Protein AF-A0A2M7RLY3-F1 (afdb_monomer_lite)

Radius of gyration: 26.87 Å; chains: 1; bounding box: 64×55×90 Å

Sequence (315 aa):
MQTMAKKAEDIDPQRVAYCENYLCNSMAAYPMEDLKSALLAGGYSEAEVKQAEKNIKNPAPPVSRLVDPLDISCLLTNTWNFLKTHIVLLFSIQFVVAVPSILLQMLNQESLTEISRINENDPDLVLEQFRIFFTTFLNPLNVSLVLLTIVLAVLGVVALYRAIVDLDQGESLDIQKAYKNAMPFVLPYLGASILYGLAVIFGMILLIVPGIIFLGWFMLFGFTVVYEKKGAVESLSRSKELIKGNWWGIVGRYLLGSIILGVVAALPNLLSYVPFFGPIFQGAIQSIGSVFMTVYLYNIYKGLRVIKGLGKISN

Secondary structure (DSSP, 8-state):
------------HHHHHHHHHHHHHHTTTS-HHHHHHHHHHTT--HHHHHHHHHHHHS-PPPTTSS--TT-HHHHHHHHHHHHHHHHHHHHHHHHHHHHHHHHHHHHHHHHHHHHHHS-TT-HHHHHHHHHHHHHHHT-HHHHHHHHHHHHHHHHHHHHHHHHHHHHHTT----HHHHHHHHHHHHHHHHHHHHHHHHHHHHHHHH-HHHHHHHHHHHTTHHHHHHTS---HHHHHHHHHHHHTT-HHHHHHHHHHHHHHHHHHHHGGGGTTTSTTHHHHHHHHHHHHHHHHHHHHHHHHHHHHHHHTT------

Foldseek 3Di:
DDDPPPPPDDADPVLLVVLLVQCVVCVVPDPPVVSLVVVVVVVDDPVSNVVSVVCVVPPDPDPPPPDQLLPLVNLLVQLVVLCVVCVVLLLVLVVVLLVLVLVLCVQCVVLVVVLVPQDPPDPVSVVVNVVSCCCSCVPPVSVVSVVVSVVSVLLSLLLLLQVLLCVVVVHDDDNVRSSVLSVVLSQQSVLLVVVLVVQLVVLVVVPVVSNVQSCQQLVLLSNCCNVVVDGNVVSSVVSNVLCPPPSCSRVVSLVVLVVVLVVVLVVLVVVLPDPPVNSVVSSSSVSVSVSSSSSSSVSVSVSSCVVVVVDPPDD

pLDDT: mean 82.45, std 15.12, range [29.56, 97.25]

Structure (mmCIF, N/CA/C/O backbone):
data_AF-A0A2M7RLY3-F1
#
_entry.id   AF-A0A2M7RLY3-F1
#
loop_
_atom_site.group_PDB
_atom_site.id
_atom_site.type_symbol
_atom_site.label_atom_id
_atom_site.label_alt_id
_atom_site.label_comp_id
_atom_site.label_asym_id
_atom_site.label_entity_id
_atom_site.label_seq_id
_atom_site.pdbx_PDB_ins_code
_atom_site.Cartn_x
_atom_site.Cartn_y
_atom_site.Cartn_z
_atom_site.occupancy
_atom_site.B_iso_or_equiv
_atom_site.auth_seq_id
_atom_site.auth_comp_id
_atom_site.auth_asym_id
_atom_site.auth_atom_id
_atom_site.pdbx_PDB_model_num
ATOM 1 N N . MET A 1 1 ? -24.839 40.024 52.908 1.00 38.41 1 MET A N 1
ATOM 2 C CA . MET A 1 1 ? -23.564 39.804 52.194 1.00 38.41 1 MET A CA 1
ATOM 3 C C . MET A 1 1 ? -23.481 38.303 51.897 1.00 38.41 1 MET A C 1
ATOM 5 O O . MET A 1 1 ? -23.075 37.560 52.771 1.00 38.41 1 MET A O 1
ATOM 9 N N . GLN A 1 2 ? -24.119 37.741 50.855 1.00 38.50 2 GLN A N 1
ATOM 10 C CA . GLN A 1 2 ? -23.667 37.750 49.442 1.00 38.50 2 GLN A CA 1
ATOM 11 C C . GLN A 1 2 ? -22.131 37.792 49.393 1.00 38.50 2 GLN A C 1
ATOM 13 O O . GLN A 1 2 ? -21.568 38.788 49.818 1.00 38.50 2 GLN A O 1
ATOM 18 N N . THR A 1 3 ? -21.408 36.725 49.054 1.00 35.38 3 THR A N 1
ATOM 19 C CA . THR A 1 3 ? -21.452 35.997 47.775 1.00 35.38 3 THR A CA 1
ATOM 20 C C . THR A 1 3 ? -20.819 34.608 47.941 1.00 35.38 3 THR A C 1
ATOM 22 O O . THR A 1 3 ? -19.601 34.496 48.042 1.00 35.38 3 THR A O 1
ATOM 25 N N . MET A 1 4 ? -21.619 33.536 47.912 1.00 35.53 4 MET A N 1
ATOM 26 C CA . MET A 1 4 ? -21.102 32.229 47.498 1.00 35.53 4 MET A CA 1
ATOM 27 C C . MET A 1 4 ? -21.116 32.220 45.973 1.00 35.53 4 MET A C 1
ATOM 29 O O . MET A 1 4 ? -22.177 32.177 45.350 1.00 35.53 4 MET A O 1
ATOM 33 N N . ALA A 1 5 ? -19.933 32.374 45.385 1.00 37.44 5 ALA A N 1
ATOM 34 C CA . ALA A 1 5 ? -19.722 32.300 43.952 1.00 37.44 5 ALA A CA 1
ATOM 35 C C . ALA A 1 5 ? -20.206 30.933 43.449 1.00 37.44 5 ALA A C 1
ATOM 37 O O . ALA A 1 5 ? -19.606 29.894 43.722 1.00 37.44 5 ALA A O 1
ATOM 38 N N . LYS A 1 6 ? -21.335 30.954 42.742 1.00 40.62 6 LYS A N 1
ATOM 39 C CA . LYS A 1 6 ? -21.884 29.834 41.987 1.00 40.62 6 LYS A CA 1
ATOM 40 C C . LYS A 1 6 ? -20.823 29.448 40.953 1.00 40.62 6 LYS A C 1
ATOM 42 O O . LYS A 1 6 ? -20.616 30.179 39.988 1.00 40.62 6 LYS A O 1
ATOM 47 N N . LYS A 1 7 ? -20.089 28.365 41.217 1.00 39.81 7 LYS A N 1
ATOM 48 C CA . LYS A 1 7 ? -19.114 27.775 40.295 1.00 39.81 7 LYS A CA 1
ATOM 49 C C . LYS A 1 7 ? -19.852 27.544 38.974 1.00 39.81 7 LYS A C 1
ATOM 51 O O . LYS A 1 7 ? -20.833 26.807 38.961 1.00 39.81 7 LYS A O 1
ATOM 56 N N . ALA A 1 8 ? -19.466 28.253 37.915 1.00 44.31 8 ALA A N 1
ATOM 57 C CA . ALA A 1 8 ? -19.975 27.972 36.581 1.00 44.31 8 ALA A CA 1
ATOM 58 C C . ALA A 1 8 ? -19.547 26.538 36.254 1.00 44.31 8 ALA A C 1
ATOM 60 O O . ALA A 1 8 ? -18.356 26.243 36.182 1.00 44.31 8 ALA A O 1
ATOM 61 N N . GLU A 1 9 ? -20.521 25.638 36.228 1.00 55.31 9 GLU A N 1
ATOM 62 C CA . GLU A 1 9 ? -20.339 24.229 35.916 1.00 55.31 9 GLU A CA 1
ATOM 63 C C . GLU A 1 9 ? -19.951 24.155 34.437 1.00 55.31 9 GLU A C 1
ATOM 65 O O . GLU A 1 9 ? -20.732 24.553 33.574 1.00 55.31 9 GLU A O 1
ATOM 70 N N . ASP A 1 10 ? -18.699 23.786 34.164 1.00 56.53 10 ASP A N 1
ATOM 71 C CA . ASP A 1 10 ? -18.163 23.676 32.809 1.00 56.53 10 ASP A CA 1
ATOM 72 C C . ASP A 1 10 ? -18.883 22.516 32.109 1.00 56.53 10 ASP A C 1
ATOM 74 O O . ASP A 1 10 ? -18.792 21.366 32.541 1.00 56.53 10 ASP A O 1
ATOM 78 N N . ILE A 1 11 ? -19.705 22.835 31.109 1.00 66.25 11 ILE A N 1
ATOM 79 C CA . ILE A 1 11 ? -20.576 21.866 30.439 1.00 66.25 11 ILE A CA 1
ATOM 80 C C . ILE A 1 11 ? -19.746 21.149 29.377 1.00 66.25 11 ILE A C 1
ATOM 82 O O . ILE A 1 11 ? -19.415 21.746 28.353 1.00 66.25 11 ILE A O 1
ATOM 86 N N . ASP A 1 12 ? -19.452 19.865 29.588 1.00 68.50 12 ASP A N 1
ATOM 87 C CA . ASP A 1 12 ? -18.723 19.052 28.612 1.00 68.50 12 ASP A CA 1
ATOM 88 C C . ASP A 1 12 ? -19.605 18.755 27.375 1.00 68.50 12 ASP A C 1
ATOM 90 O O . ASP A 1 12 ? -20.621 18.052 27.487 1.00 68.50 12 ASP A O 1
ATOM 94 N N . PRO A 1 13 ? -19.225 19.233 26.170 1.00 64.44 13 PRO A N 1
ATOM 95 C CA . PRO A 1 13 ? -19.997 19.019 24.948 1.00 64.44 13 PRO A CA 1
ATOM 96 C C . PRO A 1 13 ? -20.195 17.541 24.584 1.00 64.44 13 PRO A C 1
ATOM 98 O O . PRO A 1 13 ? -21.215 17.188 23.989 1.00 64.44 13 PRO A O 1
ATOM 101 N N . GLN A 1 14 ? -19.249 16.660 24.933 1.00 61.84 14 GLN A N 1
ATOM 102 C CA . GLN A 1 14 ? -19.359 15.228 24.638 1.00 61.84 14 GLN A CA 1
ATOM 103 C C . GLN A 1 14 ? -20.383 14.543 25.545 1.00 61.84 14 GLN A C 1
ATOM 105 O O . GLN A 1 14 ? -21.137 13.678 25.092 1.00 61.84 14 GLN A O 1
ATOM 110 N N . ARG A 1 15 ? -20.465 14.966 26.811 1.00 68.69 15 ARG A N 1
ATOM 111 C CA . ARG A 1 15 ? -21.429 14.423 27.779 1.00 68.69 15 ARG A CA 1
ATOM 112 C C . ARG A 1 15 ? -22.853 14.857 27.460 1.00 68.69 15 ARG A C 1
ATOM 114 O O . ARG A 1 15 ? -23.762 14.032 27.511 1.00 68.69 15 ARG A O 1
ATOM 121 N N . VAL A 1 16 ? -23.041 16.105 27.027 1.00 76.19 16 VAL A N 1
ATOM 122 C CA . VAL A 1 16 ? -24.344 16.590 26.540 1.00 76.19 16 VAL A CA 1
ATOM 123 C C . VAL A 1 16 ? -24.802 15.803 25.310 1.00 76.19 16 VAL A C 1
ATOM 125 O O . VAL A 1 16 ? -25.951 15.366 25.268 1.00 76.19 16 VAL A O 1
ATOM 128 N N . ALA A 1 17 ? -23.909 15.532 24.353 1.00 64.69 17 ALA A N 1
ATOM 129 C CA . ALA A 1 17 ? -24.238 14.740 23.164 1.00 64.69 17 ALA A CA 1
ATOM 130 C C . ALA A 1 17 ? -24.648 13.291 23.500 1.00 64.69 17 ALA A C 1
ATOM 132 O O . ALA A 1 17 ? -25.535 12.726 22.854 1.00 64.69 17 ALA A O 1
ATOM 133 N N . TYR A 1 18 ? -24.044 12.685 24.529 1.00 69.12 18 TYR A N 1
ATOM 134 C CA . TYR A 1 18 ? -24.464 11.370 25.022 1.00 69.12 18 TYR A CA 1
ATOM 135 C C . TYR A 1 18 ? -25.872 11.420 25.630 1.00 69.12 18 TYR A C 1
ATOM 137 O O . TYR A 1 18 ? -26.722 10.599 25.274 1.00 69.12 18 TYR A O 1
ATOM 145 N N . CYS A 1 19 ? -26.141 12.410 26.489 1.00 71.62 19 CYS A N 1
ATOM 146 C CA . CYS A 1 19 ? -27.466 12.640 27.064 1.00 71.62 19 CYS A CA 1
ATOM 147 C C . CYS A 1 19 ? -28.527 12.840 25.970 1.00 71.62 19 CYS A C 1
ATOM 149 O O . CYS A 1 19 ? -29.592 12.233 26.038 1.00 71.62 19 CYS A O 1
ATOM 151 N N . GLU A 1 20 ? -28.236 13.620 24.926 1.00 76.12 20 GLU A N 1
ATOM 152 C CA . GLU A 1 20 ? -29.140 13.827 23.786 1.00 76.12 20 GLU A CA 1
ATOM 153 C C . GLU A 1 20 ? -29.480 12.522 23.064 1.00 76.12 20 GLU A C 1
ATOM 155 O O . GLU A 1 20 ? -30.652 12.234 22.819 1.00 76.12 20 GLU A O 1
ATOM 160 N N . ASN A 1 21 ? -28.466 11.716 22.742 1.00 66.44 21 ASN A N 1
ATOM 161 C CA . ASN A 1 21 ? -28.655 10.461 22.019 1.00 66.44 21 ASN A CA 1
ATOM 162 C C . ASN A 1 21 ? -29.421 9.430 22.870 1.00 66.44 21 ASN A C 1
ATOM 164 O O . ASN A 1 21 ? -30.314 8.743 22.374 1.00 66.44 21 ASN A O 1
ATOM 168 N N . TYR A 1 22 ? -29.125 9.362 24.172 1.00 69.38 22 TYR A N 1
ATOM 169 C CA . TYR A 1 22 ? -29.833 8.498 25.117 1.00 69.38 22 TYR A CA 1
ATOM 170 C C . TYR A 1 22 ? -31.313 8.879 25.249 1.00 69.38 22 TYR A C 1
ATOM 172 O O . TYR A 1 22 ? -32.188 8.015 25.140 1.00 69.38 22 TYR A O 1
ATOM 180 N N . LEU A 1 23 ? -31.600 10.173 25.424 1.00 75.00 23 LEU A N 1
ATOM 181 C CA . LEU A 1 23 ? -32.962 10.694 25.522 1.00 75.00 23 LEU A CA 1
ATOM 182 C C . LEU A 1 23 ? -33.735 10.491 24.208 1.00 75.00 23 LEU A C 1
ATOM 184 O O . LEU A 1 23 ? -34.867 10.020 24.245 1.00 75.00 23 LEU A O 1
ATOM 188 N N . CYS A 1 24 ? -33.125 10.768 23.051 1.00 72.00 24 CYS A N 1
ATOM 189 C CA . CYS A 1 24 ? -33.778 10.647 21.744 1.00 72.00 24 CYS A CA 1
ATOM 190 C C . CYS A 1 24 ? -34.153 9.195 21.396 1.00 72.00 24 CYS A C 1
ATOM 192 O O . CYS A 1 24 ? -35.250 8.948 20.900 1.00 72.00 24 CYS A O 1
ATOM 194 N N . ASN A 1 25 ? -33.289 8.224 21.714 1.00 63.50 25 ASN A N 1
ATOM 195 C CA . ASN A 1 25 ? -33.561 6.809 21.440 1.00 63.50 25 ASN A CA 1
ATOM 196 C C . ASN A 1 25 ? -34.529 6.166 22.450 1.00 63.50 25 ASN A C 1
ATOM 198 O O . ASN A 1 25 ? -35.194 5.189 22.111 1.00 63.50 25 ASN A O 1
ATOM 202 N N . SER A 1 26 ? -34.619 6.695 23.677 1.00 65.50 26 SER A N 1
ATOM 203 C CA . SER A 1 26 ? -35.363 6.053 24.777 1.00 65.50 26 SER A CA 1
ATOM 204 C C . SER A 1 26 ? -36.703 6.723 25.105 1.00 65.50 26 SER A C 1
ATOM 206 O O . SER A 1 26 ? -37.550 6.105 25.750 1.00 65.50 26 SER A O 1
ATOM 208 N N . MET A 1 27 ? -36.945 7.953 24.634 1.00 69.25 27 MET A N 1
ATOM 209 C CA . MET A 1 27 ? -38.176 8.713 24.916 1.00 69.25 27 MET A CA 1
ATOM 210 C C . MET A 1 27 ? -39.460 8.092 24.349 1.00 69.25 27 MET A C 1
ATOM 212 O O . MET A 1 27 ? -40.551 8.471 24.763 1.00 69.25 27 MET A O 1
ATOM 216 N N . ALA A 1 28 ? -39.348 7.154 23.403 1.00 60.44 28 ALA A N 1
ATOM 217 C CA . ALA A 1 28 ? -40.490 6.410 22.872 1.00 60.44 28 ALA A CA 1
ATOM 218 C C . ALA A 1 28 ? -40.958 5.281 23.810 1.00 60.44 28 ALA A C 1
ATOM 220 O O . ALA A 1 28 ? -42.097 4.834 23.699 1.00 60.44 28 ALA A O 1
ATOM 221 N N . ALA A 1 29 ? -40.086 4.814 24.710 1.00 52.22 29 ALA A N 1
ATOM 222 C CA . ALA A 1 29 ? -40.334 3.662 25.576 1.00 52.22 29 ALA A CA 1
ATOM 223 C C . ALA A 1 29 ? -40.542 4.036 27.055 1.00 52.22 29 ALA A C 1
ATOM 225 O O . ALA A 1 29 ? -41.181 3.274 27.776 1.00 52.22 29 ALA A O 1
ATOM 226 N N . TYR A 1 30 ? -40.036 5.193 27.505 1.00 63.16 30 TYR A N 1
ATOM 227 C CA . TYR A 1 30 ? -40.068 5.601 28.915 1.00 63.16 30 TYR A CA 1
ATOM 228 C C . TYR A 1 30 ? -40.445 7.080 29.105 1.00 63.16 30 TYR A C 1
ATOM 230 O O . TYR A 1 30 ? -40.123 7.909 28.246 1.00 63.16 30 TYR A O 1
ATOM 238 N N . PRO A 1 31 ? -41.076 7.439 30.243 1.00 68.75 31 PRO A N 1
ATOM 239 C CA . PRO A 1 31 ? -41.336 8.828 30.607 1.00 68.75 31 PRO A CA 1
ATOM 240 C C . PRO A 1 31 ? -40.042 9.640 30.728 1.00 68.75 31 PRO A C 1
ATOM 242 O O . PRO A 1 31 ? -39.023 9.176 31.237 1.00 68.75 31 PRO A O 1
ATOM 245 N N . MET A 1 32 ? -40.096 10.903 30.302 1.00 71.62 32 MET A N 1
ATOM 246 C CA . MET A 1 32 ? -38.940 11.808 30.287 1.00 71.62 32 MET A CA 1
ATOM 247 C C . MET A 1 32 ? -38.346 12.064 31.688 1.00 71.62 32 MET A C 1
ATOM 249 O O . MET A 1 32 ? -37.149 12.307 31.813 1.00 71.62 32 MET A O 1
ATOM 253 N N . GLU A 1 33 ? -39.159 12.014 32.744 1.00 75.44 33 GLU A N 1
ATOM 254 C CA . GLU A 1 33 ? -38.709 12.205 34.132 1.00 75.44 33 GLU A CA 1
ATOM 255 C C . GLU A 1 33 ? -37.844 11.039 34.631 1.00 75.44 33 GLU A C 1
ATOM 257 O O . GLU A 1 33 ? -36.813 11.264 35.271 1.00 75.44 33 GLU A O 1
ATOM 262 N N . ASP A 1 34 ? -38.188 9.807 34.251 1.00 70.62 34 ASP A N 1
ATOM 263 C CA . ASP A 1 34 ? -37.430 8.609 34.622 1.00 70.62 34 ASP A CA 1
ATOM 264 C C . ASP A 1 34 ? -36.067 8.572 33.921 1.00 70.62 34 ASP A C 1
ATOM 266 O O . ASP A 1 34 ? -35.046 8.249 34.530 1.00 70.62 34 ASP A O 1
ATOM 270 N N . LEU A 1 35 ? -36.020 8.991 32.652 1.00 71.50 35 LEU A N 1
ATOM 271 C CA . LEU A 1 35 ? -34.782 9.064 31.872 1.00 71.50 35 LEU A CA 1
ATOM 272 C C . LEU A 1 35 ? -33.798 10.103 32.427 1.00 71.50 35 LEU A C 1
ATOM 274 O O . LEU A 1 35 ? -32.592 9.860 32.466 1.00 71.50 35 LEU A O 1
ATOM 278 N N . LYS A 1 36 ? -34.300 11.255 32.888 1.00 80.75 36 LYS A N 1
ATOM 279 C CA . LYS A 1 36 ? -33.468 12.278 33.540 1.00 80.75 36 LYS A CA 1
ATOM 280 C C . LYS A 1 36 ? -32.928 11.777 34.871 1.00 80.75 36 LYS A C 1
ATOM 282 O O . LYS A 1 36 ? -31.738 11.922 35.131 1.00 80.75 36 LYS A O 1
ATOM 287 N N . SER A 1 37 ? -33.781 11.146 35.675 1.00 74.44 37 SER A N 1
ATOM 288 C CA . SER A 1 37 ? -33.390 10.532 36.946 1.00 74.44 37 SER A CA 1
ATOM 289 C C . SER A 1 37 ? -32.297 9.474 36.752 1.00 74.44 37 SER A C 1
ATOM 291 O O . SER A 1 37 ? -31.338 9.441 37.519 1.00 74.44 37 SER A O 1
ATOM 293 N N . ALA A 1 38 ? -32.379 8.671 35.686 1.00 71.81 38 ALA A N 1
ATOM 294 C CA . ALA A 1 38 ? -31.356 7.687 35.334 1.00 71.81 38 ALA A CA 1
ATOM 295 C C . ALA A 1 38 ? -30.012 8.328 34.935 1.00 71.81 38 ALA A C 1
ATOM 297 O O . ALA A 1 38 ? -28.958 7.846 35.346 1.00 71.81 38 ALA A O 1
ATOM 298 N N . LEU A 1 39 ? -30.029 9.433 34.179 1.00 75.62 39 LEU A N 1
ATOM 299 C CA . LEU A 1 39 ? -28.814 10.178 33.824 1.00 75.62 39 LEU A CA 1
ATOM 300 C C . LEU A 1 39 ? -28.173 10.843 35.052 1.00 75.62 39 LEU A C 1
ATOM 302 O O . LEU A 1 39 ? -26.962 10.754 35.239 1.00 75.62 39 LEU A O 1
ATOM 306 N N . LEU A 1 40 ? -28.972 11.440 35.936 1.00 82.75 40 LEU A N 1
ATOM 307 C CA . LEU A 1 40 ? -28.470 12.019 37.186 1.00 82.75 40 LEU A CA 1
ATOM 308 C C . LEU A 1 40 ? -27.874 10.939 38.105 1.00 82.75 40 LEU A C 1
ATOM 310 O O . LEU A 1 40 ? -26.785 11.121 38.647 1.00 82.75 40 LEU A O 1
ATOM 314 N N . ALA A 1 41 ? -28.528 9.777 38.214 1.00 73.88 41 ALA A N 1
ATOM 315 C CA . ALA A 1 41 ? -27.994 8.619 38.935 1.00 73.88 41 ALA A CA 1
ATOM 316 C C . ALA A 1 41 ? -26.709 8.061 38.290 1.00 73.88 41 ALA A C 1
ATOM 318 O O . ALA A 1 41 ? -25.845 7.532 38.987 1.00 73.88 41 ALA A O 1
ATOM 319 N N . GLY A 1 42 ? -26.560 8.219 36.972 1.00 70.69 42 GLY A N 1
ATOM 320 C CA . GLY A 1 42 ? -25.361 7.885 36.200 1.00 70.69 42 GLY A CA 1
ATOM 321 C C . GLY A 1 42 ? -24.212 8.894 36.320 1.00 70.69 42 GLY A C 1
ATOM 322 O O . GLY A 1 42 ? -23.208 8.740 35.627 1.00 70.69 42 GLY A O 1
ATOM 323 N N . GLY A 1 43 ? -24.337 9.919 37.172 1.00 74.50 43 GLY A N 1
ATOM 324 C CA . GLY A 1 43 ? -23.279 10.896 37.448 1.00 74.50 43 GLY A CA 1
ATOM 325 C C . GLY A 1 43 ? -23.188 12.057 36.451 1.00 74.50 43 GLY A C 1
ATOM 326 O O . GLY A 1 43 ? -22.144 12.712 36.374 1.00 74.50 43 GLY A O 1
ATOM 327 N N . TYR A 1 44 ? -24.238 12.311 35.666 1.00 79.75 44 TYR A N 1
ATOM 328 C CA . TYR A 1 44 ? -24.346 13.499 34.809 1.00 79.75 44 TYR A CA 1
ATOM 329 C C . TYR A 1 44 ? -24.886 14.694 35.600 1.00 79.75 44 TYR A C 1
ATOM 331 O O . TYR A 1 44 ? -25.690 14.520 36.518 1.00 79.75 44 TYR A O 1
ATOM 339 N N . SER A 1 45 ? -24.442 15.906 35.264 1.00 84.00 45 SER A N 1
ATOM 340 C CA . SER A 1 45 ? -24.880 17.112 35.972 1.00 84.00 45 SER A CA 1
ATOM 341 C C . SER A 1 45 ? -26.277 17.554 35.540 1.00 84.00 45 SER A C 1
ATOM 343 O O . SER A 1 45 ? -26.731 17.316 34.417 1.00 84.00 45 SER A O 1
ATOM 345 N N . GLU A 1 46 ? -26.975 18.261 36.428 1.00 83.81 46 GLU A N 1
ATOM 346 C CA . GLU A 1 46 ? -28.304 18.798 36.129 1.00 83.81 46 GLU A CA 1
ATOM 347 C C . GLU A 1 46 ? -28.255 19.823 34.979 1.00 83.81 46 GLU A C 1
ATOM 349 O O . GLU A 1 46 ? -29.189 19.912 34.177 1.00 83.81 46 GLU A O 1
ATOM 354 N N . ALA A 1 47 ? -27.136 20.544 34.837 1.00 81.56 47 ALA A N 1
ATOM 355 C CA . ALA A 1 47 ? -26.889 21.460 33.729 1.00 81.56 47 ALA A CA 1
ATOM 356 C C . ALA A 1 47 ? -26.762 20.732 32.375 1.00 81.56 47 ALA A C 1
ATOM 358 O O . ALA A 1 47 ? -27.382 21.162 31.398 1.00 81.56 47 ALA A O 1
ATOM 359 N N . GLU A 1 48 ? -26.025 19.615 32.319 1.00 79.75 48 GLU A N 1
ATOM 360 C CA . GLU A 1 48 ? -25.843 18.795 31.110 1.00 79.75 48 GLU A CA 1
ATOM 361 C C . GLU A 1 48 ? -27.175 18.196 30.630 1.00 79.75 48 GLU A C 1
ATOM 363 O O . GLU A 1 48 ? -27.537 18.309 29.455 1.00 79.75 48 GLU A O 1
ATOM 368 N N . VAL A 1 49 ? -27.946 17.606 31.550 1.00 81.75 49 VAL A N 1
ATOM 369 C CA . VAL A 1 49 ? -29.235 16.960 31.246 1.00 81.75 49 VAL A CA 1
ATOM 370 C C . VAL A 1 49 ? -30.274 17.985 30.781 1.00 81.75 49 VAL A C 1
ATOM 372 O O . VAL A 1 49 ? -31.019 17.743 29.827 1.00 81.75 49 VAL A O 1
ATOM 375 N N . LYS A 1 50 ? -30.307 19.164 31.412 1.00 86.00 50 LYS A N 1
ATOM 376 C CA . LYS A 1 50 ? -31.230 20.247 31.049 1.00 86.00 50 LYS A CA 1
ATOM 377 C C . LYS A 1 50 ? -30.891 20.869 29.694 1.00 86.00 50 LYS A C 1
ATOM 379 O O . LYS A 1 50 ? -31.801 21.229 28.943 1.00 86.00 50 LYS A O 1
ATOM 384 N N . GLN A 1 51 ? -29.604 20.978 29.362 1.00 79.12 51 GLN A N 1
ATOM 385 C CA . GLN A 1 51 ? -29.164 21.438 28.046 1.00 79.12 51 GLN A CA 1
ATOM 386 C C . GLN A 1 51 ? -29.519 20.420 26.951 1.00 79.12 51 GLN A C 1
ATOM 388 O O . GLN A 1 51 ? -30.050 20.819 25.915 1.00 79.12 51 GLN A O 1
ATOM 393 N N . ALA A 1 52 ? -29.330 19.121 27.206 1.00 76.31 52 ALA A N 1
ATOM 394 C CA . ALA A 1 52 ? -29.720 18.052 26.284 1.00 76.31 52 ALA A CA 1
ATOM 395 C C . ALA A 1 52 ? -31.238 18.037 26.013 1.00 76.31 52 ALA A C 1
ATOM 397 O O . ALA A 1 52 ? -31.669 17.984 24.863 1.00 76.31 52 ALA A O 1
ATOM 398 N N . GLU A 1 53 ? -32.073 18.176 27.050 1.00 81.94 53 GLU A N 1
ATOM 399 C CA . GLU A 1 53 ? -33.530 18.284 26.880 1.00 81.94 53 GLU A CA 1
ATOM 400 C C . GLU A 1 53 ? -33.926 19.506 26.035 1.00 81.94 53 GLU A C 1
ATOM 402 O O . GLU A 1 53 ? -34.818 19.430 25.183 1.00 81.94 53 GLU A O 1
ATOM 407 N N . LYS A 1 54 ? -33.266 20.648 26.261 1.00 80.50 54 LYS A N 1
ATOM 408 C CA . LYS A 1 54 ? -33.510 21.876 25.498 1.00 80.50 54 LYS A CA 1
ATOM 409 C C . LYS A 1 54 ? -33.156 21.693 24.020 1.00 80.50 54 LYS A C 1
ATOM 411 O O . LYS A 1 54 ? -33.927 22.134 23.170 1.00 80.50 54 LYS A O 1
ATOM 416 N N . ASN A 1 55 ? -32.053 21.006 23.730 1.00 71.25 55 ASN A N 1
ATOM 417 C CA . ASN A 1 55 ? -31.597 20.709 22.372 1.00 71.25 55 ASN A CA 1
ATOM 418 C C . ASN A 1 55 ? -32.535 19.727 21.640 1.00 71.25 55 ASN A C 1
ATOM 420 O O . ASN A 1 55 ? -32.667 19.803 20.424 1.00 71.25 55 ASN A O 1
ATOM 424 N N . ILE A 1 56 ? -33.264 18.870 22.364 1.00 69.25 56 ILE A N 1
ATOM 425 C CA . ILE A 1 56 ? -34.324 18.017 21.793 1.00 69.25 56 ILE A CA 1
ATOM 426 C C . ILE A 1 56 ? -35.574 18.835 21.428 1.00 69.25 56 ILE A C 1
ATOM 428 O O . ILE A 1 56 ? -36.192 18.589 20.395 1.00 69.25 56 ILE A O 1
ATOM 432 N N . LYS A 1 57 ? -35.959 19.809 22.267 1.00 64.94 57 LYS A N 1
ATOM 433 C CA . LYS A 1 57 ? -37.166 20.642 22.069 1.00 64.94 57 LYS A CA 1
ATOM 434 C C . LYS A 1 57 ? -36.978 21.760 21.041 1.00 64.94 57 LYS A C 1
ATOM 436 O O . LYS A 1 57 ? -37.943 22.156 20.395 1.00 64.94 57 LYS A O 1
ATOM 441 N N . ASN A 1 58 ? -35.763 22.286 20.907 1.00 53.16 58 ASN A N 1
ATOM 442 C CA . ASN A 1 58 ? -35.402 23.275 19.900 1.00 53.16 58 ASN A CA 1
ATOM 443 C C . ASN A 1 58 ? -34.013 22.911 19.355 1.00 53.16 58 ASN A C 1
ATOM 445 O O . ASN A 1 58 ? -33.015 23.270 19.989 1.00 53.16 58 ASN A O 1
ATOM 449 N N . PRO A 1 59 ? -33.931 22.150 18.248 1.00 51.44 59 PRO A N 1
ATOM 450 C CA . PRO A 1 59 ? -32.663 21.646 17.746 1.00 51.44 59 PRO A CA 1
ATOM 451 C C . PRO A 1 59 ? -31.784 22.819 17.319 1.00 51.44 59 PRO A C 1
ATOM 453 O O . PRO A 1 59 ? -31.970 23.404 16.253 1.00 51.44 59 PRO A O 1
ATOM 456 N N . ALA A 1 60 ? -30.805 23.167 18.157 1.00 41.91 60 ALA A N 1
ATOM 457 C CA . ALA A 1 60 ? -29.669 23.953 17.707 1.00 41.91 60 ALA A CA 1
ATOM 458 C C . ALA A 1 60 ? -29.016 23.195 16.538 1.00 41.91 60 ALA A C 1
ATOM 460 O O . ALA A 1 60 ? -28.966 21.959 16.582 1.00 41.91 60 ALA A O 1
ATOM 461 N N . PRO A 1 61 ? -28.539 23.886 15.485 1.00 36.75 61 PRO A N 1
ATOM 462 C CA . PRO A 1 61 ? -27.837 23.217 14.406 1.00 36.75 61 PRO A CA 1
ATOM 463 C C . PRO A 1 61 ? -26.695 22.400 15.027 1.00 36.75 61 PRO A C 1
ATOM 465 O O . PRO A 1 61 ? -25.874 22.939 15.773 1.00 36.75 61 PRO A O 1
ATOM 468 N N . PRO A 1 62 ? -26.692 21.084 14.816 1.00 42.75 62 PRO A N 1
ATOM 469 C CA . PRO A 1 62 ? -25.877 20.186 15.607 1.00 42.75 62 PRO A CA 1
ATOM 470 C C . PRO A 1 62 ? -24.407 20.344 15.223 1.00 42.75 62 PRO A C 1
ATOM 472 O O . PRO A 1 62 ? -24.017 20.054 14.092 1.00 42.75 62 PRO A O 1
ATOM 475 N N . VAL A 1 63 ? -23.572 20.740 16.183 1.00 42.56 63 VAL A N 1
ATOM 476 C CA . VAL A 1 63 ? -22.114 20.851 15.992 1.00 42.56 63 VAL A CA 1
ATOM 477 C C . VAL A 1 63 ? -21.490 19.486 15.631 1.00 42.56 63 VAL A C 1
ATOM 479 O O . VAL A 1 63 ? -20.443 19.433 14.997 1.00 42.56 63 VAL A O 1
ATOM 482 N N . SER A 1 64 ? -22.168 18.371 15.933 1.00 43.75 64 SER A N 1
ATOM 483 C CA . SER A 1 64 ? -21.729 16.996 15.647 1.00 43.75 64 SER A CA 1
ATOM 484 C C . SER A 1 64 ? -22.438 16.295 14.474 1.00 43.75 64 SER A C 1
ATOM 486 O O . SER A 1 64 ? -22.083 15.164 14.153 1.00 43.75 64 SER A O 1
ATOM 488 N N . ARG A 1 65 ? -23.417 16.923 13.799 1.00 43.41 65 ARG A N 1
ATOM 489 C CA . ARG A 1 65 ? -24.156 16.307 12.662 1.00 43.41 65 ARG A CA 1
ATOM 490 C C . ARG A 1 65 ? -23.821 16.929 11.302 1.00 43.41 65 ARG A C 1
ATOM 492 O O . ARG A 1 65 ? -24.493 16.619 10.326 1.00 43.41 65 ARG A O 1
ATOM 499 N N . LEU A 1 66 ? -22.818 17.805 11.226 1.00 45.47 66 LEU A N 1
ATOM 500 C CA . LEU A 1 66 ? -22.502 18.554 10.001 1.00 45.47 66 LEU A CA 1
ATOM 501 C C . LEU A 1 66 ? -21.313 18.016 9.196 1.00 45.47 66 LEU A C 1
ATOM 503 O O . LEU A 1 66 ? -21.120 18.465 8.071 1.00 45.47 66 LEU A O 1
ATOM 507 N N . VAL A 1 67 ? -20.541 17.055 9.711 1.00 52.91 67 VAL A N 1
ATOM 508 C CA . VAL A 1 67 ? -19.395 16.506 8.972 1.00 52.91 67 VAL A CA 1
ATOM 509 C C . VAL A 1 67 ? -19.597 15.010 8.775 1.00 52.91 67 VAL A C 1
ATOM 511 O O . VAL A 1 67 ? -19.430 14.222 9.703 1.00 52.91 67 VAL A O 1
ATOM 514 N N . ASP A 1 68 ? -19.993 14.627 7.560 1.00 66.19 68 ASP A N 1
ATOM 515 C CA . ASP A 1 68 ? -19.937 13.235 7.111 1.00 66.19 68 ASP A CA 1
ATOM 516 C C . ASP A 1 68 ? -18.503 12.722 7.361 1.00 66.19 68 ASP A C 1
ATOM 518 O O . ASP A 1 68 ? -17.554 13.350 6.887 1.00 66.19 68 ASP A O 1
ATOM 522 N N . PRO A 1 69 ? -18.284 11.624 8.114 1.00 65.44 69 PRO A N 1
ATOM 523 C CA . PRO A 1 69 ? -16.938 11.083 8.325 1.00 65.44 69 PRO A CA 1
ATOM 524 C C . PRO A 1 69 ? -16.266 10.653 7.011 1.00 65.44 69 PRO A C 1
ATOM 526 O O . PRO A 1 69 ? -15.052 10.454 6.974 1.00 65.44 69 PRO A O 1
ATOM 529 N N . LEU A 1 70 ? -17.046 10.497 5.936 1.00 79.50 70 LEU A N 1
ATOM 530 C CA . LEU A 1 70 ? -16.577 10.275 4.573 1.00 79.50 70 LEU A CA 1
ATOM 531 C C . LEU A 1 70 ? -16.559 11.559 3.728 1.00 79.50 70 LEU A C 1
ATOM 533 O O . LEU A 1 70 ? -16.366 11.470 2.512 1.00 79.50 70 LEU A O 1
ATOM 537 N N . ASP A 1 71 ? -16.735 12.744 4.311 1.00 81.44 71 ASP A N 1
ATOM 538 C CA . ASP A 1 71 ? -16.521 13.999 3.597 1.00 81.44 71 ASP A CA 1
ATOM 539 C C . ASP A 1 71 ? -15.063 14.099 3.134 1.00 81.44 71 ASP A C 1
ATOM 541 O O . ASP A 1 71 ? -14.122 13.815 3.880 1.00 81.44 71 ASP A O 1
ATOM 545 N N . ILE A 1 72 ? -14.869 14.509 1.881 1.00 85.00 72 ILE A N 1
ATOM 546 C CA . ILE A 1 72 ? -13.548 14.535 1.245 1.00 85.00 72 ILE A CA 1
ATOM 547 C C . ILE A 1 72 ? -12.627 15.508 1.985 1.00 85.00 72 ILE A C 1
ATOM 549 O O . ILE A 1 72 ? -11.462 15.183 2.220 1.00 85.00 72 ILE A O 1
ATOM 553 N N . SER A 1 73 ? -13.147 16.664 2.406 1.00 81.06 73 SER A N 1
ATOM 554 C CA . SER A 1 73 ? -12.366 17.674 3.126 1.00 81.06 73 SER A CA 1
ATOM 555 C C . SER A 1 73 ? -11.915 17.149 4.487 1.00 81.06 73 SER A C 1
ATOM 557 O O . SER A 1 73 ? -10.755 17.325 4.866 1.00 81.06 73 SER A O 1
ATOM 559 N N . CYS A 1 74 ? -12.799 16.440 5.197 1.00 79.44 74 CYS A N 1
ATOM 560 C CA . CYS A 1 74 ? -12.470 15.786 6.461 1.00 79.44 74 CYS A CA 1
ATOM 561 C C . CYS A 1 74 ? -11.415 14.682 6.274 1.00 79.44 74 CYS A C 1
ATOM 563 O O . CYS A 1 74 ? -10.399 14.676 6.971 1.00 79.44 74 CYS A O 1
ATOM 565 N N . LEU A 1 75 ? -11.597 13.795 5.287 1.00 86.88 75 LEU A N 1
ATOM 566 C CA . LEU A 1 75 ? -10.652 12.714 4.986 1.00 86.88 75 LEU A CA 1
ATOM 567 C C . LEU A 1 75 ? -9.258 13.252 4.645 1.00 86.88 75 LEU A C 1
ATOM 569 O O . LEU A 1 75 ? -8.263 12.752 5.173 1.00 86.88 75 LEU A O 1
ATOM 573 N N . LEU A 1 76 ? -9.170 14.277 3.794 1.00 88.25 76 LEU A N 1
ATOM 574 C CA . LEU A 1 76 ? -7.897 14.901 3.424 1.00 88.25 76 LEU A CA 1
ATOM 575 C C . LEU A 1 76 ? -7.243 15.598 4.621 1.00 88.25 76 LEU A C 1
ATOM 577 O O . LEU A 1 76 ? -6.047 15.421 4.841 1.00 88.25 76 LEU A O 1
ATOM 581 N N . THR A 1 77 ? -8.017 16.328 5.427 1.00 84.81 77 THR A N 1
ATOM 582 C CA . THR A 1 77 ? -7.504 17.023 6.620 1.00 84.81 77 THR A CA 1
ATOM 583 C C . THR A 1 77 ? -6.964 16.036 7.652 1.00 84.81 77 THR A C 1
ATOM 585 O O . THR A 1 77 ? -5.849 16.206 8.144 1.00 84.81 77 THR A O 1
ATOM 588 N N . ASN A 1 78 ? -7.702 14.960 7.930 1.00 86.06 78 ASN A N 1
ATOM 589 C CA . ASN A 1 78 ? -7.270 13.911 8.855 1.00 86.06 78 ASN A CA 1
ATOM 590 C C . ASN A 1 78 ? -6.018 13.194 8.343 1.00 86.06 78 ASN A C 1
ATOM 592 O O . ASN A 1 78 ? -5.078 12.969 9.102 1.00 86.06 78 ASN A O 1
ATOM 596 N N . THR A 1 79 ? -5.972 12.893 7.043 1.00 91.56 79 THR A N 1
ATOM 597 C CA . THR A 1 79 ? -4.804 12.274 6.399 1.00 91.56 79 THR A CA 1
ATOM 598 C C . THR A 1 79 ? -3.576 13.172 6.510 1.00 91.56 79 THR A C 1
ATOM 600 O O . THR A 1 79 ? -2.498 12.710 6.874 1.00 91.56 79 THR A O 1
ATOM 603 N N . TRP A 1 80 ? -3.743 14.468 6.252 1.00 90.62 80 TRP A N 1
ATOM 604 C CA . TRP A 1 80 ? -2.675 15.456 6.328 1.00 90.62 80 TRP A CA 1
ATOM 605 C C . TRP A 1 80 ?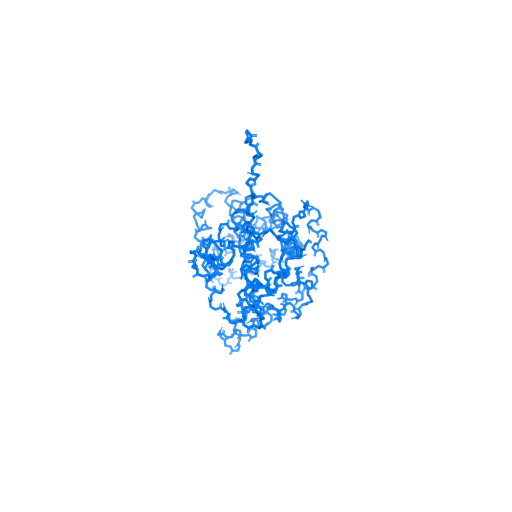 -2.140 15.645 7.746 1.00 90.62 80 TRP A C 1
ATOM 607 O O . TRP A 1 80 ? -0.927 15.667 7.943 1.00 90.62 80 TRP A O 1
ATOM 617 N N . ASN A 1 81 ? -3.029 15.745 8.736 1.00 86.31 81 ASN A N 1
ATOM 618 C CA . ASN A 1 81 ? -2.642 15.885 10.138 1.00 86.31 81 ASN A CA 1
ATOM 619 C C . ASN A 1 81 ? -1.908 14.639 10.638 1.00 86.31 81 ASN A C 1
ATOM 621 O O . ASN A 1 81 ? -0.859 14.759 11.265 1.00 86.31 81 ASN A O 1
ATOM 625 N N . PHE A 1 82 ? -2.408 13.449 10.299 1.00 89.62 82 PHE A N 1
ATOM 626 C CA . PHE A 1 82 ? -1.750 12.192 10.644 1.00 89.62 82 PHE A CA 1
ATOM 627 C C . PHE A 1 82 ? -0.361 12.092 10.007 1.00 89.62 82 PHE A C 1
ATOM 629 O O . PHE A 1 82 ? 0.618 11.769 10.682 1.00 89.62 82 PHE A O 1
ATOM 636 N N . LEU A 1 83 ? -0.258 12.427 8.714 1.00 92.00 83 LEU A N 1
ATOM 637 C CA . LEU A 1 83 ? 1.013 12.415 8.005 1.00 92.00 83 LEU A CA 1
ATOM 638 C C . LEU A 1 83 ? 1.990 13.404 8.640 1.00 92.00 83 LEU A C 1
ATOM 640 O O . LEU A 1 83 ? 3.087 13.002 8.987 1.00 92.00 83 LEU A O 1
ATOM 644 N N . LYS A 1 84 ? 1.603 14.661 8.871 1.00 92.00 84 LYS A N 1
ATOM 645 C CA . LYS A 1 84 ? 2.476 15.671 9.493 1.00 92.00 84 LYS A CA 1
ATOM 646 C C . LYS A 1 84 ? 3.075 15.221 10.822 1.00 92.00 84 LYS A C 1
ATOM 648 O O . LYS A 1 84 ? 4.255 15.462 11.058 1.00 92.00 84 LYS A O 1
ATOM 653 N N . THR A 1 85 ? 2.282 14.567 11.664 1.00 90.50 85 THR A N 1
ATOM 654 C CA . THR A 1 85 ? 2.728 14.109 12.985 1.00 90.50 85 THR A CA 1
ATOM 655 C C . THR A 1 85 ? 3.677 12.911 12.892 1.00 90.50 85 THR A C 1
ATOM 657 O O . THR A 1 85 ? 4.596 12.795 13.700 1.00 90.50 85 THR A O 1
ATOM 660 N N . HIS A 1 86 ? 3.497 12.028 11.902 1.00 92.62 86 HIS A N 1
ATOM 661 C CA . HIS A 1 86 ? 4.183 10.729 11.850 1.00 92.62 86 HIS A CA 1
ATOM 662 C C . HIS A 1 86 ? 5.015 10.478 10.581 1.00 92.62 86 HIS A C 1
ATOM 664 O O . HIS A 1 86 ? 5.497 9.362 10.373 1.00 92.62 86 HIS A O 1
ATOM 670 N N . ILE A 1 87 ? 5.223 11.495 9.736 1.00 92.69 87 ILE A N 1
ATOM 671 C CA . ILE A 1 87 ? 5.842 11.356 8.406 1.00 92.69 87 ILE A CA 1
ATOM 672 C C . ILE A 1 87 ? 7.213 10.695 8.471 1.00 92.69 87 ILE A C 1
ATOM 674 O O . ILE A 1 87 ? 7.506 9.845 7.639 1.00 92.69 87 ILE A O 1
ATOM 678 N N . VAL A 1 88 ? 8.027 11.032 9.475 1.00 92.44 88 VAL A N 1
ATOM 679 C CA . VAL A 1 88 ? 9.393 10.512 9.603 1.00 92.44 88 VAL A CA 1
ATOM 680 C C . VAL A 1 88 ? 9.373 8.995 9.749 1.00 92.44 88 VAL A C 1
ATOM 682 O O . VAL A 1 88 ? 10.084 8.308 9.020 1.00 92.44 88 VAL A O 1
ATOM 685 N N . LEU A 1 89 ? 8.523 8.454 10.624 1.00 93.19 89 LEU A N 1
ATOM 686 C CA . LEU A 1 89 ? 8.433 7.011 10.841 1.00 93.19 89 LEU A CA 1
ATOM 687 C C . LEU A 1 89 ? 7.851 6.299 9.611 1.00 93.19 89 LEU A C 1
ATOM 689 O O . LEU A 1 89 ? 8.438 5.332 9.128 1.00 93.19 89 LEU A O 1
ATOM 693 N N . LEU A 1 90 ? 6.726 6.792 9.080 1.00 94.25 90 LEU A N 1
ATOM 694 C CA . LEU A 1 90 ? 6.042 6.170 7.938 1.00 94.25 90 LEU A CA 1
ATOM 695 C C . LEU A 1 90 ? 6.916 6.173 6.676 1.00 94.25 90 LEU A C 1
ATOM 697 O O . LEU A 1 90 ? 6.981 5.174 5.960 1.00 94.25 90 LEU A O 1
ATOM 701 N N . PHE A 1 91 ? 7.621 7.277 6.428 1.00 92.50 91 PHE A N 1
ATOM 702 C CA . PHE A 1 91 ? 8.549 7.397 5.310 1.00 92.50 91 PHE A CA 1
ATOM 703 C C . PHE A 1 91 ? 9.789 6.526 5.515 1.00 92.50 91 PHE A C 1
ATOM 705 O O . PHE A 1 91 ? 10.228 5.879 4.571 1.00 92.50 91 PHE A O 1
ATOM 712 N N . SER A 1 92 ? 10.313 6.430 6.741 1.00 91.88 92 SER A N 1
ATOM 713 C CA . SER A 1 92 ? 11.461 5.561 7.035 1.00 91.88 92 SER A CA 1
ATOM 714 C C . SER A 1 92 ? 11.157 4.084 6.762 1.00 91.88 92 SER A C 1
ATOM 716 O O . SER A 1 92 ? 12.011 3.381 6.227 1.00 91.88 92 SER A O 1
ATOM 718 N N . ILE A 1 93 ? 9.933 3.617 7.048 1.00 94.06 93 ILE A N 1
ATOM 719 C CA . ILE A 1 93 ? 9.484 2.260 6.687 1.00 94.06 93 ILE A CA 1
ATOM 720 C C . ILE A 1 93 ? 9.519 2.068 5.161 1.00 94.06 93 ILE A C 1
ATOM 722 O O . ILE A 1 93 ? 10.019 1.060 4.670 1.00 94.06 93 ILE A O 1
ATOM 726 N N . GLN A 1 94 ? 9.032 3.036 4.380 1.00 91.19 94 GLN A N 1
ATOM 727 C CA . GLN A 1 94 ? 9.063 2.924 2.914 1.00 91.19 94 GLN A CA 1
ATOM 728 C C . GLN A 1 94 ? 10.474 3.069 2.335 1.00 91.19 94 GLN A C 1
ATOM 730 O O . GLN A 1 94 ? 10.801 2.425 1.341 1.00 91.19 94 GLN A O 1
ATOM 735 N N . PHE A 1 95 ? 11.340 3.851 2.976 1.00 90.56 95 PHE A N 1
ATOM 736 C CA . PHE A 1 95 ? 12.709 4.064 2.520 1.00 90.56 95 PHE A CA 1
ATOM 737 C C . PHE A 1 95 ? 13.528 2.765 2.508 1.00 90.56 95 PHE A C 1
ATOM 739 O O . PHE A 1 95 ? 14.259 2.509 1.554 1.00 90.56 95 PHE A O 1
ATOM 746 N N . VAL A 1 96 ? 13.347 1.898 3.512 1.00 91.19 96 VAL A N 1
ATOM 747 C CA . VAL A 1 96 ? 13.996 0.573 3.564 1.00 91.19 96 VAL A CA 1
ATOM 748 C C . VAL A 1 96 ? 13.628 -0.287 2.346 1.00 91.19 96 VAL A C 1
ATOM 750 O O . VAL A 1 96 ? 14.468 -1.024 1.834 1.00 91.19 96 VAL A O 1
ATOM 753 N N . VAL A 1 97 ? 12.393 -0.167 1.850 1.00 90.12 97 VAL A N 1
ATOM 754 C CA . VAL A 1 97 ? 11.923 -0.862 0.639 1.00 90.12 97 VAL A CA 1
ATOM 755 C C . VAL A 1 97 ? 12.445 -0.191 -0.631 1.00 90.12 97 VAL A C 1
ATOM 757 O O . VAL A 1 97 ? 12.797 -0.866 -1.598 1.00 90.12 97 VAL A O 1
ATOM 760 N N . ALA A 1 98 ? 12.519 1.140 -0.630 1.00 89.56 98 ALA A N 1
ATOM 761 C CA . ALA A 1 98 ? 12.940 1.916 -1.786 1.00 89.56 98 ALA A CA 1
ATOM 762 C C . ALA A 1 98 ? 14.411 1.662 -2.154 1.00 89.56 98 ALA A C 1
ATOM 764 O O . ALA A 1 98 ? 14.721 1.571 -3.340 1.00 89.56 98 ALA A O 1
ATOM 765 N N . VAL A 1 99 ? 15.312 1.492 -1.178 1.00 89.81 99 VAL A N 1
ATOM 766 C CA . VAL A 1 99 ? 16.762 1.371 -1.435 1.00 89.81 99 VAL A CA 1
ATOM 767 C C . VAL A 1 99 ? 17.109 0.233 -2.415 1.00 89.81 99 VAL A C 1
ATOM 769 O O . VAL A 1 99 ? 17.708 0.527 -3.452 1.00 89.81 99 VAL A O 1
ATOM 772 N N . PRO A 1 100 ? 16.708 -1.036 -2.194 1.00 90.81 100 PRO A N 1
ATOM 773 C CA . PRO A 1 100 ? 16.989 -2.112 -3.150 1.00 90.81 100 PRO A CA 1
ATOM 774 C C . PRO A 1 100 ? 16.326 -1.897 -4.512 1.00 90.81 100 PRO A C 1
ATOM 776 O O . PRO A 1 100 ? 16.918 -2.218 -5.540 1.00 90.81 100 PRO A O 1
ATOM 779 N N . SER A 1 101 ? 15.131 -1.297 -4.536 1.00 88.25 101 SER A N 1
ATOM 780 C CA . SER A 1 101 ? 14.419 -1.005 -5.785 1.00 88.25 101 SER A CA 1
ATOM 781 C C . SER A 1 101 ? 15.110 0.075 -6.627 1.00 88.25 101 SER A C 1
ATOM 783 O O . SER A 1 101 ? 15.128 -0.017 -7.854 1.00 88.25 101 SER A O 1
ATOM 785 N N . ILE A 1 102 ? 15.712 1.084 -5.989 1.00 87.12 102 ILE A N 1
ATOM 786 C CA . ILE A 1 102 ? 16.495 2.125 -6.664 1.00 87.12 102 ILE A CA 1
ATOM 787 C C . ILE A 1 102 ? 17.797 1.519 -7.186 1.00 87.12 102 ILE A C 1
ATOM 789 O O . ILE A 1 102 ? 18.143 1.742 -8.342 1.00 87.12 102 ILE A O 1
ATOM 793 N N . LEU A 1 103 ? 18.477 0.691 -6.385 1.00 88.12 103 LEU A N 1
ATOM 794 C CA . LEU A 1 103 ? 19.682 -0.022 -6.824 1.00 88.12 103 LEU A CA 1
ATOM 795 C C . LEU A 1 103 ? 19.404 -0.911 -8.042 1.00 88.12 103 LEU A C 1
ATOM 797 O O . LEU A 1 103 ? 20.157 -0.864 -9.008 1.00 88.12 103 LEU A O 1
ATOM 801 N N . LEU A 1 104 ? 18.297 -1.661 -8.040 1.00 89.25 104 LEU A N 1
ATOM 802 C CA . LEU A 1 104 ? 17.855 -2.439 -9.201 1.00 89.25 104 LEU A CA 1
ATOM 803 C C . LEU A 1 104 ? 17.626 -1.565 -10.436 1.00 89.25 104 LEU A C 1
ATOM 805 O O . LEU A 1 104 ? 18.031 -1.941 -11.531 1.00 89.25 104 LEU A O 1
ATOM 809 N N . GLN A 1 105 ? 16.988 -0.404 -10.287 1.00 85.69 105 GLN A N 1
ATOM 810 C CA . GLN A 1 105 ? 16.778 0.511 -11.412 1.00 85.69 105 GLN A CA 1
ATOM 811 C C . GLN A 1 105 ? 18.103 1.046 -11.961 1.00 85.69 105 GLN A C 1
ATOM 813 O O . GLN A 1 105 ? 18.286 1.062 -13.173 1.00 85.69 105 GLN A O 1
ATOM 818 N N . MET A 1 106 ? 19.039 1.418 -11.085 1.00 84.50 106 MET A N 1
ATOM 819 C CA . MET A 1 106 ? 20.364 1.900 -11.481 1.00 84.50 106 MET A CA 1
ATOM 820 C C . MET A 1 106 ? 21.174 0.823 -12.211 1.00 84.50 106 MET A C 1
ATOM 822 O O . MET A 1 106 ? 21.742 1.101 -13.262 1.00 84.50 106 MET A O 1
ATOM 826 N N . LEU A 1 107 ? 21.185 -0.411 -11.695 1.00 87.12 107 LEU A N 1
ATOM 827 C CA . LEU A 1 107 ? 21.907 -1.535 -12.305 1.00 87.12 107 LEU A CA 1
ATOM 828 C C . LEU A 1 107 ? 21.369 -1.905 -13.691 1.00 87.12 107 LEU A C 1
ATOM 830 O O . LEU A 1 107 ? 22.128 -2.352 -14.543 1.00 87.12 107 LEU A O 1
ATOM 834 N N . ASN A 1 108 ? 20.069 -1.715 -13.921 1.00 88.12 108 ASN A N 1
ATOM 835 C CA . ASN A 1 108 ? 19.412 -2.090 -15.173 1.00 88.12 108 ASN A CA 1
ATOM 836 C C . ASN A 1 108 ? 19.237 -0.905 -16.143 1.00 88.12 108 ASN A C 1
ATOM 838 O O . ASN A 1 108 ? 18.705 -1.087 -17.239 1.00 88.12 108 ASN A O 1
ATOM 842 N N . GLN A 1 109 ? 19.685 0.302 -15.773 1.00 83.56 109 GLN A N 1
ATOM 843 C CA . GLN A 1 109 ? 19.476 1.518 -16.564 1.00 83.56 109 GLN A CA 1
ATOM 844 C C . GLN A 1 109 ? 20.162 1.451 -17.937 1.00 83.56 109 GLN A C 1
ATOM 846 O O . GLN A 1 109 ? 19.583 1.876 -18.942 1.00 83.56 109 GLN A O 1
ATOM 851 N N . GLU A 1 110 ? 21.375 0.896 -17.992 1.00 81.75 110 GLU A N 1
ATOM 852 C CA . GLU A 1 110 ? 22.135 0.740 -19.237 1.00 81.75 110 GLU A CA 1
ATOM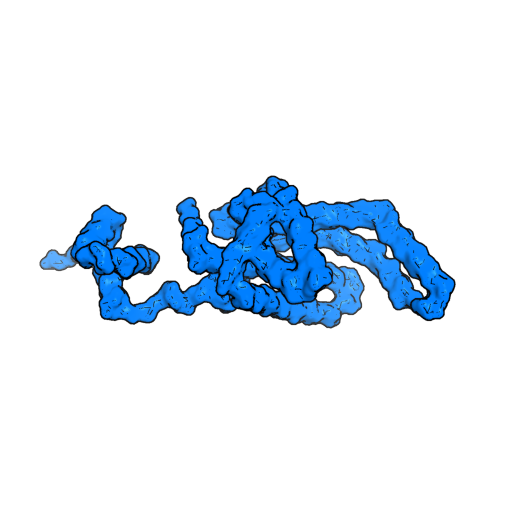 853 C C . GLU A 1 110 ? 21.436 -0.239 -20.187 1.00 81.75 110 GLU A C 1
ATOM 855 O O . GLU A 1 110 ? 21.145 0.118 -21.329 1.00 81.75 110 GLU A O 1
ATOM 860 N N . SER A 1 111 ? 21.046 -1.417 -19.689 1.00 82.31 111 SER A N 1
ATOM 861 C CA . SER A 1 111 ? 20.358 -2.440 -20.486 1.00 82.31 111 SER A CA 1
ATOM 862 C C . SER A 1 111 ? 19.016 -1.959 -21.045 1.00 82.31 111 SER A C 1
ATOM 864 O O . SER A 1 111 ? 18.702 -2.233 -22.198 1.00 82.31 111 SER A O 1
ATOM 866 N N . LEU A 1 112 ? 18.225 -1.205 -20.271 1.00 75.75 112 LEU A N 1
ATOM 867 C CA . LEU A 1 112 ? 16.952 -0.641 -20.751 1.00 75.75 112 LEU A CA 1
ATOM 868 C C . LEU A 1 112 ? 17.159 0.384 -21.877 1.00 75.75 112 LEU A C 1
ATOM 870 O O . LEU A 1 112 ? 16.374 0.459 -22.828 1.00 75.75 112 LEU A O 1
ATOM 874 N N . THR A 1 113 ? 18.232 1.170 -21.784 1.00 79.12 113 THR A N 1
ATOM 875 C CA . THR A 1 113 ? 18.590 2.158 -22.810 1.00 79.12 113 THR A CA 1
ATOM 876 C C . THR A 1 113 ? 19.100 1.478 -24.080 1.00 79.12 113 THR A C 1
ATOM 878 O O . THR A 1 113 ? 18.833 1.948 -25.181 1.00 79.12 113 THR A O 1
ATOM 881 N N . GLU A 1 114 ? 19.816 0.365 -23.942 1.00 78.88 114 GLU A N 1
ATOM 882 C CA . GLU A 1 114 ? 20.301 -0.422 -25.072 1.00 78.88 114 GLU A CA 1
ATOM 883 C C . GLU A 1 114 ? 19.144 -1.113 -25.803 1.00 78.88 114 GLU A C 1
ATOM 885 O O . GLU A 1 114 ? 18.990 -0.904 -27.002 1.00 78.88 114 GLU A O 1
ATOM 890 N N . ILE A 1 115 ? 18.250 -1.802 -25.080 1.00 77.19 115 ILE A N 1
ATOM 891 C CA . ILE A 1 115 ? 17.053 -2.453 -25.649 1.00 77.19 115 ILE A CA 1
ATOM 892 C C . ILE A 1 115 ? 16.195 -1.456 -26.441 1.00 77.19 115 ILE A C 1
ATOM 894 O O . ILE A 1 115 ? 15.772 -1.753 -27.553 1.00 77.19 115 ILE A O 1
ATOM 898 N N . SER A 1 116 ? 15.961 -0.258 -25.898 1.00 73.69 116 SER A N 1
ATOM 899 C CA . SER A 1 116 ? 15.112 0.757 -26.544 1.00 73.69 116 SER A CA 1
ATOM 900 C C . SER A 1 116 ? 15.731 1.420 -27.780 1.00 73.69 116 SER A C 1
ATOM 902 O O . SER A 1 116 ? 15.008 2.036 -28.562 1.00 73.69 116 SER A O 1
ATOM 904 N N . ARG A 1 117 ? 17.050 1.309 -27.981 1.00 75.81 117 ARG A N 1
ATOM 905 C CA . ARG A 1 117 ? 17.742 1.823 -29.178 1.00 75.81 117 ARG A CA 1
ATOM 906 C C . ARG A 1 117 ? 17.751 0.835 -30.335 1.00 75.81 117 ARG A C 1
ATOM 908 O O . ARG A 1 117 ? 18.072 1.222 -31.458 1.00 75.81 117 ARG A O 1
ATOM 915 N N . ILE A 1 118 ? 17.442 -0.427 -30.066 1.00 73.88 118 ILE A N 1
ATOM 916 C CA . ILE A 1 118 ? 17.491 -1.479 -31.064 1.00 73.88 118 ILE A CA 1
ATOM 917 C C . ILE A 1 118 ? 16.257 -1.374 -31.974 1.00 73.88 118 ILE A C 1
ATOM 919 O O . ILE A 1 118 ? 15.122 -1.386 -31.505 1.00 73.88 118 ILE A O 1
ATOM 923 N N . ASN A 1 119 ? 16.479 -1.277 -33.289 1.00 71.31 119 ASN A N 1
ATOM 924 C CA . ASN A 1 119 ? 15.404 -1.250 -34.282 1.00 71.31 119 ASN A CA 1
ATOM 925 C C . ASN A 1 119 ? 14.689 -2.611 -34.324 1.00 71.31 119 ASN A C 1
ATOM 927 O O . ASN A 1 119 ? 15.289 -3.610 -34.711 1.00 71.31 119 ASN A O 1
ATOM 931 N N . GLU A 1 120 ? 13.406 -2.639 -33.957 1.00 70.94 120 GLU A N 1
ATOM 932 C CA . GLU A 1 120 ? 12.578 -3.857 -33.900 1.00 70.94 120 GLU A CA 1
ATOM 933 C C . GLU A 1 120 ? 12.400 -4.536 -35.271 1.00 70.94 120 GLU A C 1
ATOM 935 O O . GLU A 1 120 ? 12.095 -5.722 -35.346 1.00 70.94 120 GLU A O 1
ATOM 940 N N . ASN A 1 121 ? 12.632 -3.807 -36.368 1.00 75.44 121 ASN A N 1
ATOM 941 C CA . ASN A 1 121 ? 12.436 -4.320 -37.725 1.00 75.44 121 ASN A CA 1
ATOM 942 C C . ASN A 1 121 ? 13.604 -5.164 -38.259 1.00 75.44 121 ASN A C 1
ATOM 944 O O . ASN A 1 121 ? 13.499 -5.686 -39.368 1.00 75.44 121 ASN A O 1
ATOM 948 N N . ASP A 1 122 ? 14.709 -5.275 -37.518 1.00 81.00 122 ASP A N 1
ATOM 949 C CA . ASP A 1 122 ? 15.889 -6.026 -37.949 1.00 81.00 122 ASP A CA 1
ATOM 950 C C . ASP A 1 122 ? 15.945 -7.397 -37.236 1.00 81.00 122 ASP A C 1
ATOM 952 O O . ASP A 1 122 ? 16.092 -7.442 -36.010 1.00 81.00 122 ASP A O 1
ATOM 956 N N . PRO A 1 123 ? 15.811 -8.536 -37.946 1.00 77.75 123 PRO A N 1
ATOM 957 C CA . PRO A 1 123 ? 15.698 -9.859 -37.319 1.00 77.75 123 PRO A CA 1
ATOM 958 C C . PRO A 1 123 ? 16.903 -10.258 -36.455 1.00 77.75 123 PRO A C 1
ATOM 960 O O . PRO A 1 123 ? 16.730 -10.893 -35.414 1.00 77.75 123 PRO A O 1
ATOM 963 N N . ASP A 1 124 ? 18.115 -9.862 -36.850 1.00 79.00 124 ASP A N 1
ATOM 964 C CA . ASP A 1 124 ? 19.344 -10.158 -36.099 1.00 79.00 124 ASP A CA 1
ATOM 965 C C . ASP A 1 124 ? 19.417 -9.362 -34.789 1.00 79.00 124 ASP A C 1
ATOM 967 O O . ASP A 1 124 ? 19.941 -9.824 -33.774 1.00 79.00 124 ASP A O 1
ATOM 971 N N . LEU A 1 125 ? 18.809 -8.179 -34.781 1.00 78.06 125 LEU A N 1
ATOM 972 C CA . LEU A 1 125 ? 18.728 -7.322 -33.612 1.00 78.06 125 LEU A CA 1
ATOM 973 C C . LEU A 1 125 ? 17.699 -7.817 -32.582 1.00 78.06 125 LEU A C 1
ATOM 975 O O . LEU A 1 125 ? 17.868 -7.575 -31.386 1.00 78.06 125 LEU A O 1
ATOM 979 N N . VAL A 1 126 ? 16.678 -8.570 -33.006 1.00 78.25 126 VAL A N 1
ATOM 980 C CA . VAL A 1 126 ? 15.718 -9.221 -32.094 1.00 78.25 126 VAL A CA 1
ATOM 981 C C . VAL A 1 126 ? 16.423 -10.242 -31.192 1.00 78.25 126 VAL A C 1
ATOM 983 O O . VAL A 1 126 ? 16.136 -10.318 -29.996 1.00 78.25 126 VAL A O 1
ATOM 986 N N . LEU A 1 127 ? 17.389 -11.001 -31.724 1.00 82.62 127 LEU A N 1
ATOM 987 C CA . LEU A 1 127 ? 18.173 -11.955 -30.929 1.00 82.62 127 LEU A CA 1
ATOM 988 C C . LEU A 1 127 ? 19.059 -11.255 -29.889 1.00 82.62 127 LEU A C 1
ATOM 990 O O . LEU A 1 127 ? 19.174 -11.746 -28.765 1.00 82.62 127 LEU A O 1
ATOM 994 N N . GLU A 1 128 ? 19.633 -10.098 -30.224 1.00 84.06 128 GLU A N 1
ATOM 995 C CA . GLU A 1 128 ? 20.391 -9.282 -29.267 1.00 84.06 128 GLU A CA 1
ATOM 996 C C . GLU A 1 128 ? 19.490 -8.698 -28.167 1.00 84.06 128 GLU A C 1
ATOM 998 O O . GLU A 1 128 ? 19.875 -8.722 -26.999 1.00 84.06 128 GLU A O 1
ATOM 1003 N N . GLN A 1 129 ? 18.252 -8.285 -28.477 1.00 81.62 129 GLN A N 1
ATOM 1004 C CA . GLN A 1 129 ? 17.284 -7.893 -27.439 1.00 81.62 129 GLN A CA 1
ATOM 1005 C C . GLN A 1 129 ? 17.002 -9.042 -26.467 1.00 81.62 129 GLN A C 1
ATOM 1007 O O . GLN A 1 129 ? 17.045 -8.848 -25.250 1.00 81.62 129 GLN A O 1
ATOM 1012 N N . PHE A 1 130 ? 16.747 -10.248 -26.991 1.00 84.94 130 PHE A N 1
ATOM 1013 C CA . PHE A 1 130 ? 16.556 -11.433 -26.157 1.00 84.94 130 PHE A CA 1
ATOM 1014 C C . PHE A 1 130 ? 17.797 -11.720 -25.318 1.00 84.94 130 PHE A C 1
ATOM 1016 O O . PHE A 1 130 ? 17.681 -11.941 -24.116 1.00 84.94 130 PHE A O 1
ATOM 1023 N N . ARG A 1 131 ? 18.991 -11.678 -25.908 1.00 87.62 131 ARG A N 1
ATOM 1024 C CA . ARG A 1 131 ? 20.238 -11.899 -25.176 1.00 87.62 131 ARG A CA 1
ATOM 1025 C C . ARG A 1 131 ? 20.397 -10.895 -24.038 1.00 87.62 131 ARG A C 1
ATOM 1027 O O . ARG A 1 131 ? 20.564 -11.343 -22.909 1.00 87.62 131 ARG A O 1
ATOM 1034 N N . ILE A 1 132 ? 20.304 -9.589 -24.308 1.00 86.50 132 ILE A N 1
ATOM 1035 C CA . ILE A 1 132 ? 20.430 -8.529 -23.294 1.00 86.50 132 ILE A CA 1
ATOM 1036 C C . ILE A 1 132 ? 19.397 -8.743 -22.189 1.00 86.50 132 ILE A C 1
ATOM 1038 O O . ILE A 1 132 ? 19.750 -8.755 -21.011 1.00 86.50 132 ILE A O 1
ATOM 1042 N N . PHE A 1 133 ? 18.139 -9.000 -22.554 1.00 85.06 133 PHE A N 1
ATOM 1043 C CA . PHE A 1 133 ? 17.084 -9.312 -21.597 1.00 85.06 133 PHE A CA 1
ATOM 1044 C C . PHE A 1 133 ? 17.478 -10.498 -20.704 1.00 85.06 133 PHE A C 1
ATOM 1046 O O . PHE A 1 133 ? 17.521 -10.373 -19.483 1.00 85.06 133 PHE A O 1
ATOM 1053 N N . PHE A 1 134 ? 17.826 -11.646 -21.283 1.00 87.50 134 PHE A N 1
ATOM 1054 C CA . PHE A 1 13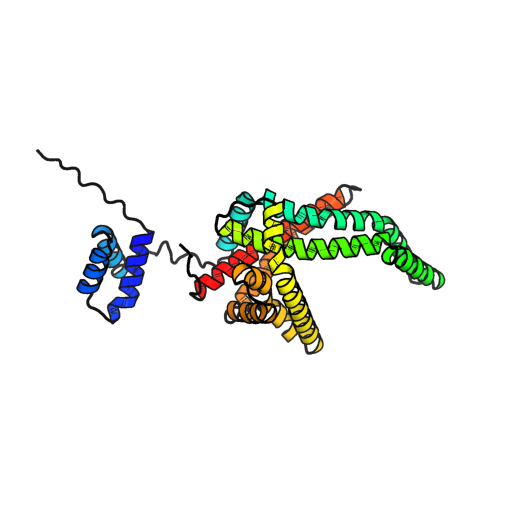4 ? 18.180 -12.835 -20.512 1.00 87.50 134 PHE A CA 1
ATOM 1055 C C . PHE A 1 134 ? 19.426 -12.604 -19.647 1.00 87.50 134 PHE A C 1
ATOM 1057 O O . PHE A 1 134 ? 19.419 -12.956 -18.469 1.00 87.50 134 PHE A O 1
ATOM 1064 N N . THR A 1 135 ? 20.472 -11.966 -20.177 1.00 87.31 135 THR A N 1
ATOM 1065 C CA . THR A 1 135 ? 21.698 -11.692 -19.417 1.00 87.31 135 THR A CA 1
ATOM 1066 C C . THR A 1 135 ? 21.475 -10.708 -18.284 1.00 87.31 135 THR A C 1
ATOM 1068 O O . THR A 1 135 ? 22.095 -10.861 -17.240 1.00 87.31 135 THR A O 1
ATOM 1071 N N . THR A 1 136 ? 20.590 -9.728 -18.455 1.00 87.38 136 THR A N 1
ATOM 1072 C CA . THR A 1 136 ? 20.292 -8.732 -17.428 1.00 87.38 136 THR A CA 1
ATOM 1073 C C . THR A 1 136 ? 19.323 -9.310 -16.402 1.00 87.38 136 THR A C 1
ATOM 1075 O O . THR A 1 136 ? 19.658 -9.395 -15.222 1.00 87.38 136 THR A O 1
ATOM 1078 N N . PHE A 1 137 ? 18.149 -9.787 -16.815 1.00 86.00 137 PHE A N 1
ATOM 1079 C CA . PHE A 1 137 ? 17.097 -10.222 -15.891 1.00 86.00 137 PHE A CA 1
ATOM 1080 C C . PHE A 1 137 ? 17.378 -11.569 -15.214 1.00 86.00 137 PHE A C 1
ATOM 1082 O O . PHE A 1 137 ? 16.942 -11.762 -14.080 1.00 86.00 137 PHE A O 1
ATOM 1089 N N . LEU A 1 138 ? 18.121 -12.484 -15.851 1.00 90.25 138 LEU A N 1
ATOM 1090 C CA . LEU A 1 138 ? 18.505 -13.765 -15.236 1.00 90.25 138 LEU A CA 1
ATOM 1091 C C . LEU A 1 138 ? 19.888 -13.744 -14.579 1.00 90.25 138 LEU A C 1
ATOM 1093 O O . LEU A 1 138 ? 20.319 -14.769 -14.048 1.00 90.25 138 LEU A O 1
ATOM 1097 N N . ASN A 1 139 ? 20.585 -12.602 -14.574 1.00 91.62 139 ASN A N 1
ATOM 1098 C CA . ASN A 1 139 ? 21.819 -12.460 -13.806 1.00 91.62 139 ASN A CA 1
ATOM 1099 C C . ASN A 1 139 ? 21.549 -12.840 -12.336 1.00 91.62 139 ASN A C 1
ATOM 1101 O O . ASN A 1 139 ? 20.652 -12.247 -11.727 1.00 91.62 139 ASN A O 1
ATOM 1105 N N . PRO A 1 140 ? 22.320 -13.768 -11.730 1.00 93.12 140 PRO A N 1
ATOM 1106 C CA . PRO A 1 140 ? 22.125 -14.176 -10.339 1.00 93.12 140 PRO A CA 1
ATOM 1107 C C . PRO A 1 140 ? 22.056 -13.006 -9.347 1.00 93.12 140 PRO A C 1
ATOM 1109 O O . PRO A 1 140 ? 21.288 -13.062 -8.383 1.00 93.12 140 PRO A O 1
ATOM 1112 N N . LEU A 1 141 ? 22.807 -11.926 -9.595 1.00 91.31 141 LEU A N 1
ATOM 1113 C CA . LEU A 1 141 ? 22.759 -10.708 -8.786 1.00 91.31 141 LEU A CA 1
ATOM 1114 C C . LEU A 1 141 ? 21.399 -10.004 -8.897 1.00 91.31 141 LEU A C 1
ATOM 1116 O O . LEU A 1 141 ? 20.796 -9.682 -7.873 1.00 91.31 141 LEU A O 1
ATOM 1120 N N . ASN A 1 142 ? 20.890 -9.809 -10.118 1.00 91.62 142 ASN A N 1
ATOM 1121 C CA . ASN A 1 142 ? 19.587 -9.179 -10.343 1.00 91.62 142 ASN A CA 1
ATOM 1122 C C . ASN A 1 142 ? 18.454 -10.023 -9.759 1.00 91.62 142 ASN A C 1
ATOM 1124 O O . ASN A 1 142 ? 17.607 -9.486 -9.052 1.00 91.62 142 ASN A O 1
ATOM 1128 N N . VAL A 1 143 ? 18.476 -11.342 -9.960 1.00 93.81 143 VAL A N 1
ATOM 1129 C CA . VAL A 1 143 ? 17.479 -12.251 -9.372 1.00 93.81 143 VAL A CA 1
ATOM 1130 C C . VAL A 1 143 ? 17.482 -12.146 -7.844 1.00 93.81 143 VAL A C 1
ATOM 1132 O O . VAL A 1 143 ? 16.424 -11.993 -7.233 1.00 93.81 143 VAL A O 1
ATOM 1135 N N . SER A 1 144 ? 18.662 -12.155 -7.217 1.00 93.94 144 SER A N 1
ATOM 1136 C CA . SER A 1 144 ? 18.794 -12.034 -5.759 1.00 93.94 144 SER A CA 1
ATOM 1137 C C . SER A 1 144 ? 18.240 -10.704 -5.237 1.00 93.94 144 SER A C 1
ATOM 1139 O O . SER A 1 144 ? 17.515 -10.676 -4.242 1.00 93.94 144 SER A O 1
ATOM 1141 N N . LEU A 1 145 ? 18.531 -9.599 -5.929 1.00 92.88 145 LEU A N 1
ATOM 1142 C CA . LEU A 1 145 ? 18.030 -8.271 -5.578 1.00 92.88 145 LEU A CA 1
ATOM 1143 C C . LEU A 1 145 ? 16.517 -8.132 -5.796 1.00 92.88 145 LEU A C 1
ATOM 1145 O O . LEU A 1 145 ? 15.841 -7.495 -4.985 1.00 92.88 145 LEU A O 1
ATOM 1149 N N . VAL A 1 146 ? 15.963 -8.742 -6.847 1.00 94.38 146 VAL A N 1
ATOM 1150 C CA . VAL A 1 146 ? 14.512 -8.781 -7.091 1.00 94.38 146 VAL A CA 1
ATOM 1151 C C . VAL A 1 146 ? 13.809 -9.544 -5.973 1.00 94.38 146 VAL A C 1
ATOM 1153 O O . VAL A 1 146 ? 12.854 -9.027 -5.395 1.00 94.38 146 VAL A O 1
ATOM 1156 N N . LEU A 1 147 ? 14.308 -10.727 -5.604 1.00 95.25 147 LEU A N 1
ATOM 1157 C CA . LEU A 1 147 ? 13.754 -11.509 -4.495 1.00 95.25 147 LEU A CA 1
ATOM 1158 C C . LEU A 1 147 ? 13.809 -10.733 -3.174 1.00 95.25 147 LEU A C 1
ATOM 1160 O O . LEU A 1 147 ? 12.809 -10.671 -2.458 1.00 95.25 147 LEU A O 1
ATOM 1164 N N . LEU A 1 148 ? 14.939 -10.081 -2.883 1.00 94.69 148 LEU A N 1
ATOM 1165 C CA . LEU A 1 148 ? 15.082 -9.214 -1.713 1.00 94.69 148 LEU A CA 1
ATOM 1166 C C . LEU A 1 148 ? 14.055 -8.072 -1.728 1.00 94.69 148 LEU A C 1
ATOM 1168 O O . LEU A 1 148 ? 13.401 -7.814 -0.718 1.00 94.69 148 LEU A O 1
ATOM 1172 N N . THR A 1 149 ? 13.877 -7.419 -2.877 1.00 93.56 149 THR A N 1
ATOM 1173 C CA . THR A 1 149 ? 12.925 -6.313 -3.044 1.00 93.56 149 THR A CA 1
ATOM 1174 C C . THR A 1 149 ? 11.489 -6.780 -2.829 1.00 93.56 149 THR A C 1
ATOM 1176 O O . THR A 1 149 ? 10.737 -6.103 -2.137 1.00 93.56 149 THR A O 1
ATOM 1179 N N . ILE A 1 150 ? 11.106 -7.952 -3.345 1.00 93.62 150 ILE A N 1
ATOM 1180 C CA . ILE A 1 150 ? 9.769 -8.527 -3.135 1.00 93.62 150 ILE A CA 1
ATOM 1181 C C . ILE A 1 150 ? 9.523 -8.796 -1.647 1.00 93.62 150 ILE A C 1
ATOM 1183 O O . ILE A 1 150 ? 8.485 -8.402 -1.113 1.00 93.62 150 ILE A O 1
ATOM 1187 N N . VAL A 1 151 ? 10.480 -9.428 -0.958 1.00 95.06 151 VAL A N 1
ATOM 1188 C CA . VAL A 1 151 ? 10.364 -9.726 0.479 1.00 95.06 151 VAL A CA 1
ATOM 1189 C C . VAL A 1 151 ? 10.213 -8.438 1.290 1.00 95.06 151 VAL A C 1
ATOM 1191 O O . VAL A 1 151 ? 9.305 -8.331 2.119 1.00 95.06 151 VAL A O 1
ATOM 1194 N N . LEU A 1 152 ? 11.058 -7.439 1.024 1.00 94.81 152 LEU A N 1
ATOM 1195 C CA . LEU A 1 152 ? 10.999 -6.150 1.708 1.00 94.81 152 LEU A CA 1
ATOM 1196 C C . LEU A 1 152 ? 9.734 -5.366 1.362 1.00 94.81 152 LEU A C 1
ATOM 1198 O O . LEU A 1 152 ? 9.186 -4.716 2.246 1.00 94.81 152 LEU A O 1
ATOM 1202 N N . ALA A 1 153 ? 9.227 -5.456 0.132 1.00 93.81 153 ALA A N 1
ATOM 1203 C CA . ALA A 1 153 ? 7.988 -4.801 -0.272 1.00 93.81 153 ALA A CA 1
ATOM 1204 C C . ALA A 1 153 ? 6.780 -5.367 0.478 1.00 93.81 153 ALA A C 1
ATOM 1206 O O . ALA A 1 153 ? 6.002 -4.602 1.047 1.00 93.81 153 ALA A O 1
ATOM 1207 N N . VAL A 1 154 ? 6.649 -6.697 0.555 1.00 95.06 154 VAL A N 1
ATOM 1208 C CA . VAL A 1 154 ? 5.572 -7.331 1.333 1.00 95.06 154 VAL A CA 1
ATOM 1209 C C . VAL A 1 154 ? 5.677 -6.927 2.801 1.00 95.06 154 VAL A C 1
ATOM 1211 O O . VAL A 1 154 ? 4.699 -6.469 3.393 1.00 95.06 154 VAL A O 1
ATOM 1214 N N . LEU A 1 155 ? 6.872 -7.044 3.381 1.00 96.12 155 LEU A N 1
ATOM 1215 C CA . LEU A 1 155 ? 7.097 -6.709 4.780 1.00 96.12 155 LEU A CA 1
ATOM 1216 C C . LEU A 1 155 ? 6.837 -5.217 5.064 1.00 96.12 155 LEU A C 1
ATOM 1218 O O . LEU A 1 155 ? 6.202 -4.886 6.062 1.00 96.12 155 LEU A O 1
ATOM 1222 N N . GLY A 1 156 ? 7.284 -4.320 4.186 1.00 95.88 156 GLY A N 1
ATOM 1223 C CA . GLY A 1 156 ? 7.121 -2.873 4.315 1.00 95.88 156 GLY A CA 1
ATOM 1224 C C . GLY A 1 156 ? 5.676 -2.412 4.168 1.00 95.88 156 GLY A C 1
ATOM 1225 O O . GLY A 1 156 ? 5.245 -1.531 4.909 1.00 95.88 156 GLY A O 1
ATOM 1226 N N . VAL A 1 157 ? 4.897 -3.033 3.280 1.00 95.56 157 VAL A N 1
ATOM 1227 C CA . VAL A 1 157 ? 3.461 -2.747 3.147 1.00 95.56 157 VAL A CA 1
ATOM 1228 C C . VAL A 1 157 ? 2.699 -3.183 4.400 1.00 95.56 157 VAL A C 1
ATOM 1230 O O . VAL A 1 157 ? 1.910 -2.409 4.940 1.00 95.56 157 VAL A O 1
ATOM 1233 N N . VAL A 1 158 ? 2.963 -4.385 4.921 1.00 97.00 158 VAL A N 1
ATOM 1234 C CA . VAL A 1 158 ? 2.321 -4.864 6.160 1.00 97.00 158 VAL A CA 1
ATOM 1235 C C . VAL A 1 158 ? 2.750 -4.027 7.367 1.00 97.00 158 VAL A C 1
ATOM 1237 O O . VAL A 1 158 ? 1.912 -3.680 8.202 1.00 97.00 158 VAL A O 1
ATOM 1240 N N . ALA A 1 159 ? 4.028 -3.643 7.438 1.00 97.25 159 ALA A N 1
ATOM 1241 C CA . ALA A 1 159 ? 4.541 -2.746 8.469 1.00 97.25 159 ALA A CA 1
ATOM 1242 C C . ALA A 1 159 ? 3.903 -1.361 8.400 1.00 97.25 159 ALA A C 1
ATOM 1244 O O . ALA A 1 159 ? 3.557 -0.817 9.443 1.00 97.25 159 ALA A O 1
ATOM 1245 N N . LEU A 1 160 ? 3.669 -0.823 7.202 1.00 97.00 160 LEU A N 1
ATOM 1246 C CA . LEU A 1 160 ? 2.963 0.442 7.032 1.00 97.00 160 LEU A CA 1
ATOM 1247 C C . LEU A 1 160 ? 1.519 0.347 7.539 1.00 97.00 160 LEU A C 1
ATOM 1249 O O . LEU A 1 160 ? 1.100 1.183 8.338 1.00 97.00 160 LEU A O 1
ATOM 1253 N N . TYR A 1 161 ? 0.776 -0.692 7.142 1.00 97.00 161 TYR A N 1
ATOM 1254 C CA . TYR A 1 161 ? -0.582 -0.919 7.645 1.00 97.00 161 TYR A CA 1
ATOM 1255 C C . TYR A 1 161 ? -0.615 -1.030 9.173 1.00 97.00 161 TYR A C 1
ATOM 1257 O O . TYR A 1 161 ? -1.452 -0.399 9.817 1.00 97.00 161 TYR A O 1
ATOM 1265 N N . ARG A 1 162 ? 0.306 -1.801 9.766 1.00 96.06 162 ARG A N 1
ATOM 1266 C CA . ARG A 1 162 ? 0.375 -1.994 11.221 1.00 96.06 162 ARG A CA 1
ATOM 1267 C C . ARG A 1 162 ? 0.765 -0.724 11.955 1.00 96.06 162 ARG A C 1
ATOM 1269 O O . ARG A 1 162 ? 0.110 -0.402 12.941 1.00 96.06 162 ARG A O 1
ATOM 1276 N N . ALA A 1 163 ? 1.754 0.003 11.444 1.00 96.69 163 ALA A N 1
ATOM 1277 C CA . ALA A 1 163 ? 2.201 1.260 12.020 1.00 96.69 163 ALA A CA 1
ATOM 1278 C C . ALA A 1 163 ? 1.079 2.300 12.037 1.00 96.69 163 ALA A C 1
ATOM 1280 O O . ALA A 1 163 ? 0.890 2.960 13.048 1.00 96.69 163 ALA A O 1
ATOM 1281 N N . ILE A 1 164 ? 0.292 2.411 10.962 1.00 96.44 164 ILE A N 1
ATOM 1282 C CA . ILE A 1 164 ? -0.846 3.339 10.922 1.00 96.44 164 ILE A CA 1
ATOM 1283 C C . ILE A 1 164 ? -1.869 3.001 12.015 1.00 96.44 164 ILE A C 1
ATOM 1285 O O . ILE A 1 164 ? -2.340 3.900 12.705 1.00 96.44 164 ILE A O 1
ATOM 1289 N N . VAL A 1 165 ? -2.181 1.715 12.202 1.00 94.56 165 VAL A N 1
ATOM 1290 C CA . VAL A 1 165 ? -3.113 1.263 13.247 1.00 94.56 165 VAL A CA 1
ATOM 1291 C C . VAL A 1 165 ? -2.569 1.531 14.653 1.00 94.56 165 VAL A C 1
ATOM 1293 O O . VAL A 1 165 ? -3.312 2.015 15.498 1.00 94.56 165 VAL A O 1
ATOM 1296 N N . ASP A 1 166 ? -1.292 1.237 14.897 1.00 93.25 166 ASP A N 1
ATOM 1297 C CA . ASP A 1 166 ? -0.633 1.447 16.194 1.00 93.25 166 ASP A CA 1
ATOM 1298 C C . ASP A 1 166 ? -0.552 2.928 16.574 1.00 93.25 166 ASP A C 1
ATOM 1300 O O . ASP A 1 166 ? -0.913 3.313 17.684 1.00 93.25 166 ASP A O 1
ATOM 1304 N N . LEU A 1 167 ? -0.143 3.778 15.632 1.00 91.00 167 LEU A N 1
ATOM 1305 C CA . LEU A 1 167 ? -0.067 5.223 15.842 1.00 91.00 167 LEU A CA 1
ATOM 1306 C C . LEU A 1 167 ? -1.451 5.835 16.095 1.00 91.00 167 LEU A C 1
ATOM 1308 O O . LEU A 1 167 ? -1.586 6.707 16.948 1.00 91.00 167 LEU A O 1
ATOM 1312 N N . ASP A 1 168 ? -2.491 5.363 15.399 1.00 87.75 168 ASP A N 1
ATOM 1313 C CA . ASP A 1 168 ? -3.872 5.803 15.636 1.00 87.75 168 ASP A CA 1
ATOM 1314 C C . ASP A 1 168 ? -4.412 5.364 17.007 1.00 87.75 168 ASP A C 1
ATOM 1316 O O . ASP A 1 168 ? -5.303 6.011 17.552 1.00 87.75 168 ASP A O 1
ATOM 1320 N N . GLN A 1 169 ? -3.857 4.292 17.581 1.00 86.06 169 GLN A N 1
ATOM 1321 C CA . GLN A 1 169 ? -4.134 3.834 18.947 1.00 86.06 169 GLN A CA 1
ATOM 1322 C C . GLN A 1 169 ? -3.261 4.537 20.003 1.00 86.06 169 GLN A C 1
ATOM 1324 O O . GLN A 1 169 ? -3.395 4.257 21.191 1.00 86.06 169 GLN A O 1
ATOM 1329 N N . GLY A 1 170 ? -2.390 5.466 19.593 1.00 85.56 170 GLY A N 1
ATOM 1330 C CA . GLY A 1 170 ? -1.501 6.207 20.487 1.00 85.56 170 GLY A CA 1
ATOM 1331 C C . GLY A 1 170 ? -0.244 5.441 20.907 1.00 85.56 170 GLY A C 1
ATOM 1332 O O . GLY A 1 170 ? 0.454 5.880 21.824 1.00 85.56 170 GLY A O 1
ATOM 1333 N N . GLU A 1 171 ? 0.079 4.315 20.263 1.00 85.69 171 GLU A N 1
ATOM 13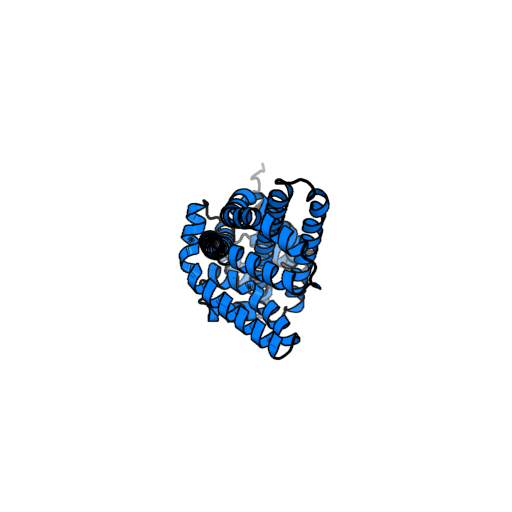34 C CA . GLU A 1 171 ? 1.317 3.593 20.553 1.00 85.69 171 GLU A CA 1
ATOM 1335 C C . GLU A 1 171 ? 2.549 4.367 20.059 1.00 85.69 171 GLU A C 1
ATOM 1337 O O . GLU A 1 171 ? 2.589 4.911 18.953 1.00 85.69 171 GLU A O 1
ATOM 1342 N N . SER A 1 172 ? 3.609 4.365 20.872 1.00 86.44 172 SER A N 1
ATOM 1343 C CA . SER A 1 172 ? 4.917 4.875 20.453 1.00 86.44 172 SER A CA 1
ATOM 1344 C C . SER A 1 172 ? 5.676 3.803 19.670 1.00 86.44 172 SER A C 1
ATOM 1346 O O . SER A 1 172 ? 6.016 2.734 20.190 1.00 86.44 172 SER A O 1
ATOM 1348 N N . LEU A 1 173 ? 5.965 4.101 18.405 1.00 90.19 173 LEU A N 1
ATOM 1349 C CA . LEU A 1 173 ? 6.640 3.183 17.499 1.00 90.19 173 LEU A CA 1
ATOM 1350 C C . LEU A 1 173 ? 8.015 3.690 17.075 1.00 90.19 173 LEU A C 1
ATOM 1352 O O . LEU A 1 173 ? 8.230 4.875 16.839 1.00 90.19 173 LEU A O 1
ATOM 1356 N N . ASP A 1 174 ? 8.917 2.728 16.925 1.00 92.56 174 ASP A N 1
ATOM 1357 C CA . ASP A 1 174 ? 10.194 2.870 16.233 1.00 92.56 174 ASP A CA 1
ATOM 1358 C C . ASP A 1 174 ? 10.195 1.926 15.019 1.00 92.56 174 ASP A C 1
ATOM 1360 O O . ASP A 1 174 ? 9.408 0.976 14.975 1.00 92.56 174 ASP A O 1
ATOM 1364 N N . ILE A 1 175 ? 11.078 2.152 14.046 1.00 91.88 175 ILE A N 1
ATOM 1365 C CA . ILE A 1 175 ? 11.169 1.399 12.788 1.00 91.88 175 ILE A CA 1
ATOM 1366 C C . ILE A 1 175 ? 11.286 -0.103 13.078 1.00 91.88 175 ILE A C 1
ATOM 1368 O O . ILE A 1 175 ? 10.522 -0.906 12.540 1.00 91.88 175 ILE A O 1
ATOM 1372 N N . GLN A 1 176 ? 12.179 -0.495 13.994 1.00 93.62 176 GLN A N 1
ATOM 1373 C CA . GLN A 1 176 ? 12.364 -1.904 14.351 1.00 93.62 176 GLN A CA 1
ATOM 1374 C C . GLN A 1 176 ? 11.098 -2.510 14.976 1.00 93.62 176 GLN A C 1
ATOM 1376 O O . GLN A 1 176 ? 10.732 -3.646 14.662 1.00 93.62 176 GLN A O 1
ATOM 1381 N N . LYS A 1 177 ? 10.408 -1.759 15.845 1.00 94.06 177 LYS A N 1
ATOM 1382 C CA . LYS A 1 177 ? 9.150 -2.204 16.463 1.00 94.06 177 LYS A CA 1
ATOM 1383 C C . LYS A 1 177 ? 8.035 -2.326 15.427 1.00 94.06 177 LYS A C 1
ATOM 1385 O O . LYS A 1 177 ? 7.315 -3.317 15.462 1.00 94.06 177 LYS A O 1
ATOM 1390 N N . ALA A 1 178 ? 7.936 -1.394 14.479 1.00 93.94 178 ALA A N 1
ATOM 1391 C CA . ALA A 1 178 ? 6.946 -1.439 13.406 1.00 93.94 178 ALA A CA 1
ATOM 1392 C C . ALA A 1 178 ? 7.088 -2.720 12.567 1.00 93.94 178 ALA A C 1
ATOM 1394 O O . ALA A 1 178 ? 6.114 -3.446 12.370 1.00 93.94 178 ALA A O 1
ATOM 1395 N N . TYR A 1 179 ? 8.313 -3.064 12.160 1.00 95.38 179 TYR A N 1
ATOM 1396 C CA . TYR A 1 179 ? 8.584 -4.306 11.430 1.00 95.38 179 TYR A CA 1
ATOM 1397 C C . TYR A 1 179 ? 8.355 -5.567 12.269 1.00 95.38 179 TYR A C 1
ATOM 1399 O O . TYR A 1 179 ? 7.805 -6.553 11.775 1.00 95.38 179 TYR A O 1
ATOM 1407 N N . LYS A 1 180 ? 8.723 -5.543 13.554 1.00 95.88 180 LYS A N 1
ATOM 1408 C CA . LYS A 1 180 ? 8.469 -6.662 14.470 1.00 95.88 180 LYS A CA 1
ATOM 1409 C C . LYS A 1 180 ? 6.968 -6.906 14.663 1.00 95.88 180 LYS A C 1
ATOM 1411 O O . LYS A 1 180 ? 6.531 -8.053 14.601 1.00 95.88 180 LYS A O 1
ATOM 1416 N N . ASN A 1 181 ? 6.185 -5.841 14.839 1.00 94.25 181 ASN A N 1
ATOM 1417 C CA . ASN A 1 181 ? 4.730 -5.902 14.986 1.00 94.25 181 ASN A CA 1
ATOM 1418 C C . ASN A 1 181 ? 4.033 -6.364 13.695 1.00 94.25 181 ASN A C 1
ATOM 1420 O O . ASN A 1 181 ? 2.930 -6.904 13.760 1.00 94.25 181 ASN A O 1
ATOM 1424 N N . ALA A 1 182 ? 4.663 -6.169 12.534 1.00 94.94 182 ALA A N 1
ATOM 1425 C CA . ALA A 1 182 ? 4.144 -6.577 11.231 1.00 94.94 182 ALA A CA 1
ATOM 1426 C C . ALA A 1 182 ? 4.274 -8.084 10.963 1.00 94.94 182 ALA A C 1
ATOM 1428 O O . ALA A 1 182 ? 3.435 -8.657 10.267 1.00 94.94 182 ALA A O 1
ATOM 1429 N N . MET A 1 183 ? 5.306 -8.730 11.517 1.00 95.56 183 MET A N 1
ATOM 1430 C CA . MET A 1 183 ? 5.693 -10.108 11.189 1.00 95.56 183 MET A CA 1
ATOM 1431 C C . MET A 1 183 ? 4.546 -11.137 11.272 1.00 95.56 183 MET A C 1
ATOM 1433 O O . MET A 1 183 ? 4.397 -11.921 10.333 1.00 95.56 183 MET A O 1
ATOM 1437 N N . PRO A 1 184 ? 3.680 -11.131 12.310 1.00 96.44 184 PRO A N 1
ATOM 1438 C CA . PRO A 1 184 ? 2.580 -12.096 12.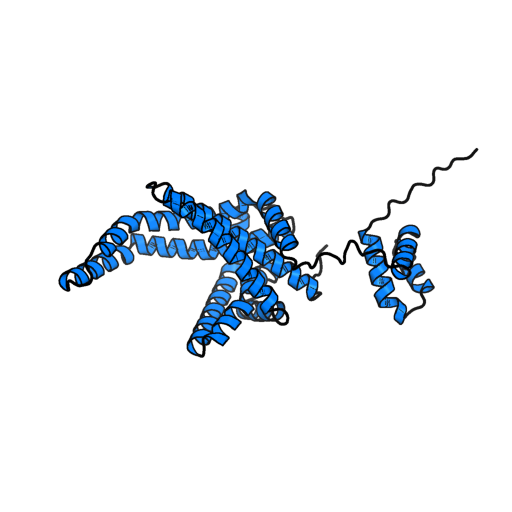414 1.00 96.44 184 PRO A CA 1
ATOM 1439 C C . PRO A 1 184 ? 1.534 -11.972 11.296 1.00 96.44 184 PRO A C 1
ATOM 1441 O O . PRO A 1 184 ? 0.807 -12.922 11.018 1.00 96.44 184 PRO A O 1
ATOM 1444 N N . PHE A 1 185 ? 1.451 -10.807 10.651 1.00 96.19 185 PHE A N 1
ATOM 1445 C CA . PHE A 1 185 ? 0.440 -10.497 9.642 1.00 96.19 185 PHE A CA 1
ATOM 1446 C C . PHE A 1 185 ? 0.934 -10.704 8.208 1.00 96.19 185 PHE A C 1
ATOM 1448 O O . PHE A 1 185 ? 0.122 -10.669 7.287 1.00 96.19 185 PHE A O 1
ATOM 1455 N N . VAL A 1 186 ? 2.228 -10.977 8.004 1.00 96.06 186 VAL A N 1
ATOM 1456 C CA . VAL A 1 186 ? 2.821 -11.165 6.669 1.00 96.06 186 VAL A CA 1
ATOM 1457 C C . VAL A 1 186 ? 2.180 -12.338 5.928 1.00 96.06 186 VAL A C 1
ATOM 1459 O O . VAL A 1 186 ? 1.751 -12.181 4.787 1.00 96.06 186 VAL A O 1
ATOM 1462 N N . LEU A 1 187 ? 2.061 -13.500 6.575 1.00 95.88 187 LEU A N 1
ATOM 1463 C CA . LEU A 1 187 ? 1.486 -14.699 5.955 1.00 95.88 187 LEU A CA 1
ATOM 1464 C C . LEU A 1 187 ? -0.015 -14.543 5.647 1.00 95.88 187 LEU A C 1
ATOM 1466 O O . LEU A 1 187 ? -0.410 -14.801 4.507 1.00 95.88 187 LEU A O 1
ATOM 1470 N N . PRO A 1 188 ? -0.855 -14.071 6.595 1.00 96.12 188 PRO A N 1
ATOM 1471 C CA . PRO A 1 188 ? -2.255 -13.760 6.311 1.00 96.12 188 PRO A CA 1
ATOM 1472 C C . PRO A 1 188 ? -2.428 -12.728 5.191 1.00 96.12 188 PRO A C 1
ATOM 1474 O O . PRO A 1 188 ? -3.276 -12.915 4.320 1.00 96.12 188 PRO A O 1
ATOM 1477 N N . TYR A 1 189 ? -1.603 -11.675 5.174 1.00 96.69 189 TYR A N 1
ATOM 1478 C CA . TYR A 1 189 ? -1.639 -10.646 4.137 1.00 96.69 189 TYR A CA 1
ATOM 1479 C C . TYR A 1 189 ? -1.260 -11.203 2.764 1.00 96.69 189 TYR A C 1
ATOM 1481 O O . TYR A 1 189 ? -1.927 -10.900 1.774 1.00 96.69 189 TYR A O 1
ATOM 1489 N N . LEU A 1 190 ? -0.225 -12.044 2.689 1.00 96.50 190 LEU A N 1
ATOM 1490 C CA . LEU A 1 190 ? 0.202 -12.670 1.441 1.00 96.50 190 LEU A CA 1
ATOM 1491 C C . LEU A 1 190 ? -0.880 -13.613 0.902 1.00 96.50 190 LEU A C 1
ATOM 1493 O O . LEU A 1 190 ? -1.240 -13.527 -0.269 1.00 96.50 190 LEU A O 1
ATOM 1497 N N . GLY A 1 191 ? -1.467 -14.444 1.770 1.00 96.56 191 GLY A N 1
ATOM 1498 C CA . GLY A 1 191 ? -2.599 -15.298 1.409 1.00 96.56 191 GLY A CA 1
ATOM 1499 C C . GLY A 1 191 ? -3.801 -14.489 0.910 1.00 96.56 191 GLY A C 1
ATOM 1500 O O . GLY A 1 191 ? -4.373 -14.816 -0.128 1.00 96.56 191 GLY A O 1
ATOM 1501 N N . ALA A 1 192 ? -4.150 -13.395 1.598 1.00 96.81 192 ALA A N 1
ATOM 1502 C CA . ALA A 1 192 ? -5.228 -12.498 1.178 1.00 96.81 192 ALA A CA 1
ATOM 1503 C C . ALA A 1 192 ? -4.922 -11.834 -0.170 1.00 96.81 192 ALA A C 1
ATOM 1505 O O . ALA A 1 192 ? -5.807 -11.732 -1.013 1.00 96.81 192 ALA A O 1
ATOM 1506 N N . SER A 1 193 ? -3.670 -11.428 -0.395 1.00 95.19 193 SER A N 1
ATOM 1507 C CA . SER A 1 193 ? -3.222 -10.783 -1.634 1.00 95.19 193 SER A CA 1
ATOM 1508 C C . SER A 1 193 ? -3.284 -11.734 -2.830 1.00 95.19 193 SER A C 1
ATOM 1510 O O . SER A 1 193 ? -3.719 -11.331 -3.906 1.00 95.19 193 SER A O 1
ATOM 1512 N N . ILE A 1 194 ? -2.910 -13.005 -2.643 1.00 96.44 194 ILE A N 1
ATOM 1513 C CA . ILE A 1 194 ? -3.021 -14.040 -3.683 1.00 96.44 194 ILE A CA 1
ATOM 1514 C C . ILE A 1 194 ? -4.493 -14.299 -4.012 1.00 96.44 194 ILE A C 1
ATOM 1516 O O . ILE A 1 194 ? -4.874 -14.277 -5.180 1.00 96.44 194 ILE A O 1
ATOM 1520 N N . LEU A 1 195 ? -5.341 -14.490 -2.997 1.00 96.81 195 LEU A N 1
ATOM 1521 C CA . LEU A 1 195 ? -6.780 -14.693 -3.194 1.00 96.81 195 LEU A CA 1
ATOM 1522 C C . LEU A 1 195 ? -7.446 -13.486 -3.866 1.00 96.81 195 LEU A C 1
ATOM 1524 O O . LEU A 1 195 ? -8.281 -13.657 -4.752 1.00 96.81 195 LEU A O 1
ATOM 1528 N N . TYR A 1 196 ? -7.049 -12.275 -3.476 1.00 95.88 196 TYR A N 1
ATOM 1529 C CA . TYR A 1 196 ? -7.483 -11.036 -4.108 1.00 95.88 196 TYR A CA 1
ATOM 1530 C C . TYR A 1 196 ? -7.086 -10.995 -5.586 1.00 95.88 196 TYR A C 1
ATOM 1532 O O . TYR A 1 196 ? -7.946 -10.789 -6.441 1.00 95.88 196 TYR A O 1
ATOM 1540 N N . GLY A 1 197 ? -5.813 -11.254 -5.896 1.00 94.00 197 GLY A N 1
ATOM 1541 C CA . GLY A 1 197 ? -5.310 -11.290 -7.267 1.00 94.00 197 GLY A CA 1
ATOM 1542 C C . GLY A 1 197 ? -6.038 -12.322 -8.125 1.00 94.00 197 GLY A C 1
ATOM 1543 O O . GLY A 1 197 ? -6.482 -11.998 -9.223 1.00 94.00 197 GLY A O 1
ATOM 1544 N N . LEU A 1 198 ? -6.248 -13.535 -7.605 1.00 95.69 198 LEU A N 1
ATOM 1545 C CA . LEU A 1 198 ? -7.000 -14.586 -8.295 1.00 95.69 198 LEU A CA 1
ATOM 1546 C C . LEU A 1 198 ? -8.456 -14.185 -8.544 1.00 95.69 198 LEU A C 1
ATOM 1548 O O . LEU A 1 198 ? -8.953 -14.384 -9.649 1.00 95.69 198 LEU A O 1
ATOM 1552 N N . ALA A 1 199 ? -9.130 -13.589 -7.557 1.00 94.19 199 ALA A N 1
ATOM 1553 C CA . ALA A 1 199 ? -10.501 -13.115 -7.723 1.00 94.19 199 ALA A CA 1
ATOM 1554 C C . ALA A 1 199 ? -10.597 -12.036 -8.811 1.00 94.19 199 ALA A C 1
ATOM 1556 O O . ALA A 1 199 ? -11.497 -12.085 -9.647 1.00 94.19 199 ALA A O 1
ATOM 1557 N N . VAL A 1 200 ? -9.651 -11.092 -8.837 1.00 93.81 200 VAL A N 1
ATOM 1558 C CA . VAL A 1 200 ? -9.599 -10.024 -9.844 1.00 93.81 200 VAL A CA 1
ATOM 1559 C C . VAL A 1 200 ? -9.292 -10.589 -11.227 1.00 93.81 200 VAL A C 1
ATOM 1561 O O . VAL A 1 200 ? -10.021 -10.275 -12.160 1.00 93.81 200 VAL A O 1
ATOM 1564 N N . ILE A 1 201 ? -8.274 -11.445 -11.371 1.00 94.25 201 ILE A N 1
ATOM 1565 C CA . ILE A 1 201 ? -7.911 -12.071 -12.654 1.00 94.25 201 ILE A CA 1
ATOM 1566 C C . ILE A 1 201 ? -9.086 -12.886 -13.194 1.00 94.25 201 ILE A C 1
ATOM 1568 O O . ILE A 1 201 ? -9.479 -12.709 -14.343 1.00 94.25 201 ILE A O 1
ATOM 1572 N N . PHE A 1 202 ? -9.691 -13.732 -12.358 1.00 93.81 202 PHE A N 1
ATOM 1573 C CA . PHE A 1 202 ? -10.844 -14.533 -12.756 1.00 93.81 202 PHE A CA 1
ATOM 1574 C C . PHE A 1 202 ? -12.038 -13.652 -13.132 1.00 93.81 202 PHE A C 1
ATOM 1576 O O . PHE A 1 202 ? -12.702 -13.904 -14.134 1.00 93.81 202 PHE A O 1
ATOM 1583 N N . GLY A 1 203 ? -12.270 -12.577 -12.370 1.00 92.19 203 GLY A N 1
ATOM 1584 C CA . GLY A 1 203 ? -13.252 -11.552 -12.698 1.00 92.19 203 GLY A CA 1
ATOM 1585 C C . GLY A 1 203 ? -12.998 -10.964 -14.081 1.00 92.19 203 GLY A C 1
ATOM 1586 O O . GLY A 1 203 ? -13.877 -11.049 -14.924 1.00 92.19 203 GLY A O 1
ATOM 1587 N N . MET A 1 204 ? -11.789 -10.459 -14.333 1.00 90.56 204 MET A N 1
ATOM 1588 C CA . MET A 1 204 ? -11.388 -9.825 -15.594 1.00 90.56 204 MET A CA 1
ATOM 1589 C C . MET A 1 204 ? -11.485 -10.765 -16.802 1.00 90.56 204 MET A C 1
ATOM 1591 O O . MET A 1 204 ? -11.897 -10.317 -17.869 1.00 90.56 204 MET A O 1
ATOM 1595 N N . ILE A 1 205 ? -11.139 -12.049 -16.639 1.00 92.81 205 ILE A N 1
ATOM 1596 C CA . ILE A 1 205 ? -11.264 -13.070 -17.694 1.00 92.81 205 ILE A CA 1
ATOM 1597 C C . ILE A 1 205 ? -12.736 -13.350 -18.006 1.00 92.81 205 ILE A C 1
ATOM 1599 O O . ILE A 1 205 ? -13.095 -13.480 -19.174 1.00 92.81 205 ILE A O 1
ATOM 1603 N N . LEU A 1 206 ? -13.587 -13.452 -16.978 1.00 89.94 206 LEU A N 1
ATOM 1604 C CA . LEU A 1 206 ? -14.996 -13.782 -17.166 1.00 89.94 206 LEU A CA 1
ATOM 1605 C C . LEU A 1 206 ? -15.759 -12.621 -17.813 1.00 89.94 206 LEU A C 1
ATOM 1607 O O . LEU A 1 206 ? -16.520 -12.871 -18.738 1.00 89.94 206 LEU A O 1
ATOM 1611 N N . LEU A 1 207 ? -15.556 -11.385 -17.329 1.00 91.06 207 LEU A N 1
ATOM 1612 C CA . LEU A 1 207 ? -16.022 -10.109 -17.893 1.00 91.06 207 LEU A CA 1
ATOM 1613 C C . LEU A 1 207 ? -15.269 -8.939 -17.210 1.00 91.06 207 LEU A C 1
ATOM 1615 O O . LEU A 1 207 ? -15.062 -8.936 -16.003 1.00 91.06 207 LEU A O 1
ATOM 1619 N N . ILE A 1 208 ? -14.955 -7.853 -17.920 1.00 90.94 208 ILE A N 1
ATOM 1620 C CA . ILE A 1 208 ? -14.240 -6.697 -17.322 1.00 90.94 208 ILE A CA 1
ATOM 1621 C C . ILE A 1 208 ? -14.982 -6.117 -16.093 1.00 90.94 208 ILE A C 1
ATOM 1623 O O . ILE A 1 208 ? -14.368 -5.737 -15.096 1.00 90.94 208 ILE A O 1
ATOM 1627 N N . VAL A 1 209 ? -16.319 -6.098 -16.131 1.00 91.88 209 VAL A N 1
ATOM 1628 C CA . VAL A 1 209 ? -17.173 -5.533 -15.069 1.00 91.88 209 VAL A CA 1
ATOM 1629 C C . VAL A 1 209 ? -16.983 -6.222 -13.701 1.00 91.88 209 VAL A C 1
ATOM 1631 O O . VAL A 1 209 ? -16.687 -5.516 -12.735 1.00 91.88 209 VAL A O 1
ATOM 1634 N N . PRO A 1 210 ? -17.114 -7.558 -13.550 1.00 88.75 210 PRO A N 1
ATOM 1635 C CA . PRO A 1 210 ? -16.868 -8.227 -12.271 1.00 88.75 210 PRO A CA 1
ATOM 1636 C C . PRO A 1 210 ? -15.432 -8.059 -11.759 1.00 88.75 210 PRO A C 1
ATOM 1638 O O . PRO A 1 210 ? -15.252 -7.939 -10.548 1.00 88.75 210 PRO A O 1
ATOM 1641 N N . GLY A 1 211 ? -14.431 -7.964 -12.643 1.00 90.69 211 GLY A N 1
ATOM 1642 C CA . GLY A 1 211 ? -13.056 -7.640 -12.248 1.00 90.69 211 GLY A CA 1
ATOM 1643 C C . GLY A 1 211 ? -12.961 -6.305 -11.501 1.00 90.69 211 GLY A C 1
ATOM 1644 O O . GLY A 1 211 ? -12.426 -6.243 -10.393 1.00 90.69 211 GLY A O 1
ATOM 1645 N N . ILE A 1 212 ? -13.578 -5.253 -12.048 1.00 91.62 212 ILE A N 1
ATOM 1646 C CA . ILE A 1 212 ? -13.628 -3.922 -11.418 1.00 91.62 212 ILE A CA 1
ATOM 1647 C C . ILE A 1 212 ? -14.393 -3.957 -10.086 1.00 91.62 212 ILE A C 1
ATOM 1649 O O . ILE A 1 212 ? -13.975 -3.332 -9.108 1.00 91.62 212 ILE A O 1
ATOM 1653 N N . ILE A 1 213 ? -15.491 -4.713 -10.006 1.00 92.00 213 ILE A N 1
ATOM 1654 C CA . ILE A 1 213 ? -16.269 -4.846 -8.764 1.00 92.00 213 ILE A CA 1
ATOM 1655 C C . ILE A 1 213 ? -15.423 -5.480 -7.649 1.00 92.00 213 ILE A C 1
ATOM 1657 O O . ILE A 1 213 ? -15.453 -4.992 -6.514 1.00 92.00 213 ILE A O 1
ATOM 1661 N N . PHE A 1 214 ? -14.642 -6.522 -7.961 1.00 93.25 214 PHE A N 1
ATOM 1662 C CA . PHE A 1 214 ? -13.745 -7.164 -6.996 1.00 93.25 214 PHE A CA 1
ATOM 1663 C C . PHE A 1 214 ? -12.609 -6.249 -6.534 1.00 93.25 214 PHE A C 1
ATOM 1665 O O . PHE A 1 214 ? -12.335 -6.226 -5.332 1.00 93.25 214 PHE A O 1
ATOM 1672 N N . LEU A 1 215 ? -12.020 -5.443 -7.430 1.00 91.56 215 LEU A N 1
ATOM 1673 C CA . LEU A 1 215 ? -11.047 -4.406 -7.047 1.00 91.56 215 LEU A CA 1
ATOM 1674 C C . LEU A 1 215 ? -11.631 -3.493 -5.960 1.00 91.56 215 LEU A C 1
ATOM 1676 O O . LEU A 1 215 ? -11.035 -3.296 -4.901 1.00 91.56 215 LEU A O 1
ATOM 1680 N N . GLY A 1 216 ? -12.850 -2.998 -6.193 1.00 93.12 216 GLY A N 1
ATOM 1681 C CA . GLY A 1 216 ? -13.532 -2.117 -5.253 1.00 93.12 216 GLY A CA 1
ATOM 1682 C C . GLY A 1 216 ? -13.926 -2.799 -3.941 1.00 93.12 216 GLY A C 1
ATOM 1683 O O . GLY A 1 216 ? -13.789 -2.189 -2.893 1.00 93.12 216 GLY A O 1
ATOM 1684 N N . TRP A 1 217 ? -14.397 -4.053 -3.944 1.00 92.88 217 TRP A N 1
ATOM 1685 C CA . TRP A 1 217 ? -14.809 -4.742 -2.705 1.00 92.88 217 TRP A CA 1
ATOM 1686 C C . TRP A 1 217 ? -13.660 -5.109 -1.779 1.00 92.88 217 TRP A C 1
ATOM 1688 O O . TRP A 1 217 ? -13.855 -5.189 -0.563 1.00 92.88 217 TRP A O 1
ATOM 1698 N N . PHE A 1 218 ? -12.484 -5.367 -2.331 1.00 94.56 218 PHE A N 1
ATOM 1699 C CA . PHE A 1 218 ? -11.384 -5.895 -1.546 1.00 94.56 218 PHE A CA 1
ATOM 1700 C C . PHE A 1 218 ? -10.337 -4.841 -1.195 1.00 94.56 218 PHE A C 1
ATOM 1702 O O . PHE A 1 218 ? -9.511 -5.127 -0.350 1.00 94.56 218 PHE A O 1
ATOM 1709 N N . MET A 1 219 ? -10.406 -3.603 -1.693 1.00 93.38 219 MET A N 1
ATOM 1710 C CA . MET A 1 219 ? -9.395 -2.560 -1.430 1.00 93.38 219 MET A CA 1
ATOM 1711 C C . MET A 1 219 ? -9.059 -2.278 0.056 1.00 93.38 219 MET A C 1
ATOM 1713 O O . MET A 1 219 ? -7.997 -1.732 0.336 1.00 93.38 219 MET A O 1
ATOM 1717 N N . LEU A 1 220 ? -9.927 -2.632 1.018 1.00 94.25 220 LEU A N 1
ATOM 1718 C CA . LEU A 1 220 ? -9.691 -2.434 2.459 1.00 94.25 220 LEU A CA 1
ATOM 1719 C C . LEU A 1 220 ? -9.177 -3.695 3.179 1.00 94.25 220 LEU A C 1
ATOM 1721 O O . LEU A 1 220 ? -9.042 -3.686 4.406 1.00 94.25 220 LEU A O 1
ATOM 1725 N N . PHE A 1 221 ? -8.874 -4.778 2.451 1.00 96.12 221 PHE A N 1
ATOM 1726 C CA . PHE A 1 221 ? -8.481 -6.057 3.051 1.00 96.12 221 PHE A CA 1
ATOM 1727 C C . PHE A 1 221 ? -7.246 -5.923 3.954 1.00 96.12 221 PHE A C 1
ATOM 1729 O O . PHE A 1 221 ? -7.228 -6.514 5.033 1.00 96.12 221 PHE A O 1
ATOM 1736 N N . GLY A 1 222 ? -6.261 -5.097 3.576 1.00 94.00 222 GLY A N 1
ATOM 1737 C CA . GLY A 1 222 ? -5.035 -4.886 4.354 1.00 94.00 222 GLY A CA 1
ATOM 1738 C C . GLY A 1 222 ? -5.314 -4.432 5.790 1.00 94.00 222 GLY A C 1
ATOM 1739 O O . GLY A 1 222 ? -4.783 -5.006 6.741 1.00 94.00 222 GLY A O 1
ATOM 1740 N N . PHE A 1 223 ? -6.243 -3.488 5.973 1.00 95.12 223 PHE A N 1
ATOM 1741 C CA . PHE A 1 223 ? -6.660 -3.050 7.307 1.00 95.12 223 PHE A CA 1
ATOM 1742 C C . PHE A 1 223 ? -7.443 -4.122 8.053 1.00 95.12 223 PHE A C 1
ATOM 1744 O O . PHE A 1 223 ? -7.270 -4.262 9.255 1.00 95.12 223 PHE A O 1
ATOM 1751 N N . THR A 1 224 ? -8.262 -4.926 7.378 1.00 94.75 224 THR A N 1
ATOM 1752 C CA . THR A 1 224 ? -8.980 -6.017 8.060 1.00 94.75 224 THR A CA 1
ATOM 1753 C C . THR A 1 224 ? -8.044 -7.138 8.530 1.00 94.75 224 THR A C 1
ATOM 1755 O O . THR A 1 224 ? -8.276 -7.708 9.593 1.00 94.75 224 THR A O 1
ATOM 1758 N N . VAL A 1 225 ? -6.953 -7.412 7.803 1.00 96.25 225 VAL A N 1
ATOM 1759 C CA . VAL A 1 225 ? -5.911 -8.356 8.244 1.00 96.25 225 VAL A CA 1
ATOM 1760 C C . VAL A 1 225 ? -5.225 -7.837 9.502 1.00 96.25 225 VAL A C 1
ATOM 1762 O O . VAL A 1 225 ? -5.072 -8.570 10.472 1.00 96.25 225 VAL A O 1
ATOM 1765 N N . VAL A 1 226 ? -4.818 -6.568 9.500 1.00 95.12 226 VAL A N 1
ATOM 1766 C CA . VAL A 1 226 ? -3.937 -6.029 10.541 1.00 95.12 226 VAL A CA 1
ATOM 1767 C C . VAL A 1 226 ? -4.706 -5.498 11.754 1.00 95.12 226 VAL A C 1
ATOM 1769 O O . VAL A 1 226 ? -4.345 -5.788 12.891 1.00 95.12 226 VAL A O 1
ATOM 1772 N N . TYR A 1 227 ? -5.787 -4.751 11.526 1.00 92.62 227 TYR A N 1
ATOM 1773 C CA . TYR A 1 227 ? -6.618 -4.170 12.580 1.00 92.62 227 TYR A CA 1
ATOM 1774 C C . TYR A 1 227 ? -7.559 -5.213 13.195 1.00 92.62 227 TYR A C 1
ATOM 1776 O O . TYR A 1 227 ? -7.643 -5.328 14.414 1.00 92.62 227 TYR A O 1
ATOM 1784 N N . GLU A 1 228 ? -8.289 -5.971 12.366 1.00 90.31 228 GLU A N 1
ATOM 1785 C CA . GLU A 1 228 ? -9.238 -6.986 12.858 1.00 90.31 228 GLU A CA 1
ATOM 1786 C C . GLU A 1 228 ? -8.579 -8.359 13.085 1.00 90.31 228 GLU A C 1
ATOM 1788 O O . GLU A 1 228 ? -9.261 -9.290 13.506 1.00 90.31 228 GLU A O 1
ATOM 1793 N N . LYS A 1 229 ? -7.264 -8.490 12.836 1.00 93.12 229 LYS A N 1
ATOM 1794 C CA . LYS A 1 229 ? -6.476 -9.726 13.014 1.00 93.12 229 LYS A CA 1
ATOM 1795 C C . LYS A 1 229 ? -7.063 -10.934 12.269 1.00 93.12 229 LYS A C 1
ATOM 1797 O O . LYS A 1 229 ? -6.974 -12.064 12.747 1.00 93.12 229 LYS A O 1
ATOM 1802 N N . LYS A 1 230 ? -7.685 -10.693 11.111 1.00 91.88 230 LYS A N 1
ATOM 1803 C CA . LYS A 1 230 ? -8.377 -11.722 10.322 1.00 91.88 230 LYS A CA 1
ATOM 1804 C C . LYS A 1 230 ? -7.429 -12.522 9.437 1.00 91.88 230 LYS A C 1
ATOM 1806 O O . LYS A 1 230 ? -6.443 -11.993 8.922 1.00 91.88 230 LYS A O 1
ATOM 1811 N N . GLY A 1 231 ? -7.774 -13.793 9.222 1.00 94.31 231 GLY A N 1
ATOM 1812 C CA . GLY A 1 231 ? -7.108 -14.653 8.242 1.00 94.31 231 GLY A CA 1
ATOM 1813 C C . GLY A 1 231 ? -7.417 -14.245 6.795 1.00 94.31 231 GLY A C 1
ATOM 1814 O O . GLY A 1 231 ? -8.290 -13.420 6.543 1.00 94.31 231 GLY A O 1
ATOM 1815 N N . ALA A 1 232 ? -6.734 -14.866 5.831 1.00 93.88 232 ALA A N 1
ATOM 1816 C CA . ALA A 1 232 ? -6.747 -14.453 4.423 1.00 93.88 232 ALA A CA 1
ATOM 1817 C C . ALA A 1 232 ? -8.145 -14.374 3.767 1.00 93.88 232 ALA A C 1
ATOM 1819 O O . ALA A 1 232 ? -8.482 -13.397 3.097 1.00 93.88 232 ALA A O 1
ATOM 1820 N N . VAL A 1 233 ? -8.977 -15.403 3.950 1.00 95.19 233 VAL A N 1
ATOM 1821 C CA . VAL A 1 233 ? -10.331 -15.450 3.366 1.00 95.19 233 VAL A CA 1
ATOM 1822 C C . VAL A 1 233 ? -11.277 -14.515 4.124 1.00 95.19 233 VAL A C 1
ATOM 1824 O O . VAL A 1 233 ? -12.038 -13.751 3.526 1.00 95.19 233 VAL A O 1
ATOM 1827 N N . GLU A 1 234 ? -11.198 -14.538 5.454 1.00 95.06 234 GLU A N 1
ATOM 1828 C CA . GLU A 1 234 ? -12.038 -13.732 6.340 1.00 95.06 234 GLU A CA 1
ATOM 1829 C C . GLU A 1 234 ? -11.811 -12.232 6.139 1.00 95.06 234 GLU A C 1
ATOM 1831 O O . GLU A 1 234 ? -12.772 -11.462 6.159 1.00 95.06 234 GLU A O 1
ATOM 1836 N N . SER A 1 235 ? -10.566 -11.809 5.891 1.00 95.25 235 SER A N 1
ATOM 1837 C CA . SER A 1 235 ? -10.233 -10.414 5.598 1.00 95.25 235 SER A CA 1
ATOM 1838 C C . SER A 1 235 ? -10.899 -9.920 4.314 1.00 95.25 235 SER A C 1
ATOM 1840 O O . SER A 1 235 ? -11.443 -8.816 4.273 1.00 95.25 235 SER A O 1
ATOM 1842 N N . LEU A 1 236 ? -10.945 -10.754 3.271 1.00 95.38 236 LEU A N 1
ATOM 1843 C CA . LEU A 1 236 ? -11.592 -10.389 2.008 1.00 95.38 236 LEU A CA 1
ATOM 1844 C C . LEU A 1 236 ? -13.112 -10.308 2.158 1.00 95.38 236 LEU A C 1
ATOM 1846 O O . LEU A 1 236 ? -13.720 -9.320 1.735 1.00 95.38 236 LEU A O 1
ATOM 1850 N N . SER A 1 237 ? -13.723 -11.300 2.817 1.00 94.94 237 SER A N 1
ATOM 1851 C CA . SER A 1 237 ? -15.160 -11.265 3.126 1.00 94.94 237 SER A CA 1
ATOM 1852 C C . SER A 1 237 ? -15.511 -10.016 3.930 1.00 94.94 237 SER A C 1
ATOM 1854 O O . SER A 1 237 ? -16.460 -9.298 3.609 1.00 94.94 237 SER A O 1
ATOM 1856 N N . ARG A 1 238 ? -14.681 -9.689 4.924 1.00 94.00 238 ARG A N 1
ATOM 1857 C CA . ARG A 1 238 ? -14.873 -8.509 5.754 1.00 94.00 238 ARG A CA 1
ATOM 1858 C C . ARG A 1 238 ? -14.742 -7.200 4.984 1.00 94.00 238 ARG A C 1
ATOM 1860 O O . ARG A 1 238 ? -15.571 -6.311 5.166 1.00 94.00 238 ARG A O 1
ATOM 1867 N N . SER A 1 239 ? -13.736 -7.061 4.125 1.00 95.19 239 SER A N 1
ATOM 1868 C CA . SER A 1 239 ? -13.597 -5.872 3.276 1.00 95.19 239 SER A CA 1
ATOM 1869 C C . SER A 1 239 ? -14.850 -5.675 2.418 1.00 95.19 239 SER A C 1
ATOM 1871 O O . SER A 1 239 ? -15.423 -4.584 2.385 1.00 95.19 239 SER A O 1
ATOM 1873 N N . LYS A 1 240 ? -15.356 -6.757 1.812 1.00 93.56 240 LYS A N 1
ATOM 1874 C CA . LYS A 1 240 ? -16.597 -6.721 1.033 1.00 93.56 240 LYS A CA 1
ATOM 1875 C C . LYS A 1 240 ? -17.787 -6.283 1.883 1.00 93.56 240 LYS A C 1
ATOM 1877 O O . LYS A 1 240 ? -18.560 -5.438 1.439 1.00 93.56 240 LYS A O 1
ATOM 1882 N N . GLU A 1 241 ? -17.940 -6.817 3.095 1.00 92.12 241 GLU A N 1
ATOM 1883 C CA . GLU A 1 241 ? -18.990 -6.392 4.026 1.00 92.12 241 GLU A CA 1
ATOM 1884 C C . GLU A 1 241 ? -18.908 -4.904 4.344 1.00 92.12 241 GLU A C 1
ATOM 1886 O O . GLU A 1 241 ? -19.943 -4.246 4.344 1.00 92.12 241 GLU A O 1
ATOM 1891 N N . LEU A 1 242 ? -17.713 -4.355 4.585 1.00 88.75 242 LEU A N 1
ATOM 1892 C CA . LEU A 1 242 ? -17.515 -2.934 4.893 1.00 88.75 242 LEU A CA 1
ATOM 1893 C C . LEU A 1 242 ? -17.892 -2.029 3.716 1.00 88.75 242 LEU A C 1
ATOM 1895 O O . LEU A 1 242 ? -18.514 -0.991 3.924 1.00 88.75 242 LEU A O 1
ATOM 1899 N N . ILE A 1 243 ? -17.604 -2.450 2.488 1.00 92.31 243 ILE A N 1
ATOM 1900 C CA . ILE A 1 243 ? -17.828 -1.643 1.280 1.00 92.31 243 ILE A CA 1
ATOM 1901 C C . ILE A 1 243 ? -19.252 -1.815 0.729 1.00 92.31 243 ILE A C 1
ATOM 1903 O O . ILE A 1 243 ? -19.807 -0.901 0.112 1.00 92.31 243 ILE A O 1
ATOM 1907 N N . LYS A 1 244 ? -19.893 -2.965 0.982 1.00 85.62 244 LYS A N 1
ATOM 1908 C CA . LYS A 1 244 ? -21.270 -3.243 0.549 1.00 85.62 244 LYS A CA 1
ATOM 1909 C C . LYS A 1 244 ? -22.222 -2.147 1.042 1.00 85.62 244 LYS A C 1
ATOM 1911 O O . LYS A 1 244 ? -22.226 -1.806 2.226 1.00 85.62 244 LYS A O 1
ATOM 1916 N N . GLY A 1 245 ? -23.026 -1.618 0.121 1.00 85.44 245 GLY A N 1
ATOM 1917 C CA . GLY A 1 245 ? -23.966 -0.518 0.362 1.00 85.44 245 GLY A CA 1
ATOM 1918 C C . GLY A 1 245 ? -23.417 0.880 0.053 1.00 85.44 245 GLY A C 1
ATOM 1919 O O . GLY A 1 245 ? -24.213 1.779 -0.170 1.00 85.44 245 GLY A O 1
ATOM 1920 N N . ASN A 1 246 ? -22.092 1.063 -0.038 1.00 85.44 246 ASN A N 1
ATOM 1921 C CA . ASN A 1 246 ? -21.476 2.356 -0.369 1.00 85.44 246 ASN A CA 1
ATOM 1922 C C . ASN A 1 246 ? -20.350 2.231 -1.417 1.00 85.44 246 ASN A C 1
ATOM 1924 O O . ASN A 1 246 ? -19.392 2.999 -1.427 1.00 85.44 246 ASN A O 1
ATOM 1928 N N . TRP A 1 247 ? -20.446 1.234 -2.302 1.00 91.19 247 TRP A N 1
ATOM 1929 C CA . TRP A 1 247 ? -19.374 0.885 -3.242 1.00 91.19 247 TRP A CA 1
ATOM 1930 C C . TRP A 1 247 ? -18.946 2.072 -4.118 1.00 91.19 247 TRP A C 1
ATOM 1932 O O . TRP A 1 247 ? -17.771 2.424 -4.131 1.00 91.19 247 TRP A O 1
ATOM 1942 N N . TRP A 1 248 ? -19.898 2.746 -4.773 1.00 89.62 248 TRP A N 1
ATOM 1943 C CA . TRP A 1 248 ? -19.614 3.891 -5.649 1.00 89.62 248 TRP A CA 1
ATOM 1944 C C . TRP A 1 248 ? -19.026 5.087 -4.897 1.00 89.62 248 TRP A C 1
ATOM 1946 O O . TRP A 1 248 ? -18.112 5.734 -5.402 1.00 89.62 248 TRP A O 1
ATOM 1956 N N . GLY A 1 249 ? -19.503 5.363 -3.679 1.00 88.44 249 GLY A N 1
ATOM 1957 C CA . GLY A 1 249 ? -18.985 6.460 -2.862 1.00 88.44 249 GLY A CA 1
ATOM 1958 C C . GLY A 1 249 ? -17.533 6.236 -2.443 1.00 88.44 249 GLY A C 1
ATOM 1959 O O . GLY A 1 249 ? -16.731 7.171 -2.469 1.00 88.44 249 GLY A O 1
ATOM 1960 N N . ILE A 1 250 ? -17.193 4.989 -2.110 1.00 91.31 250 ILE A N 1
ATOM 1961 C CA . ILE A 1 250 ? -15.859 4.566 -1.675 1.00 91.31 250 ILE A CA 1
ATOM 1962 C C . ILE A 1 250 ? -14.885 4.506 -2.855 1.00 91.31 250 ILE A C 1
ATOM 1964 O O . ILE A 1 250 ? -13.815 5.107 -2.793 1.00 91.31 250 ILE A O 1
ATOM 1968 N N . VAL A 1 251 ? -15.264 3.828 -3.942 1.00 92.69 251 VAL A N 1
ATOM 1969 C CA . VAL A 1 251 ? -14.431 3.728 -5.149 1.00 92.69 251 VAL A CA 1
ATOM 1970 C C . VAL A 1 251 ? -14.228 5.107 -5.771 1.00 92.69 251 VAL A C 1
ATOM 1972 O O . VAL A 1 251 ? -13.108 5.443 -6.135 1.00 92.69 251 VAL A O 1
ATOM 1975 N N . GLY A 1 252 ? -15.259 5.957 -5.810 1.00 92.44 252 GLY A N 1
ATOM 1976 C CA . GLY A 1 252 ? -15.129 7.337 -6.281 1.00 92.44 252 GLY A CA 1
ATOM 1977 C C . GLY A 1 252 ? -14.133 8.163 -5.458 1.00 92.44 252 GLY A C 1
ATOM 1978 O O . GLY A 1 252 ? -13.332 8.898 -6.027 1.00 92.44 252 GLY A O 1
ATOM 1979 N N . ARG A 1 253 ? -14.116 8.002 -4.127 1.00 92.75 253 ARG A N 1
ATOM 1980 C CA . ARG A 1 253 ? -13.129 8.651 -3.238 1.00 92.75 253 ARG A CA 1
ATOM 1981 C C . ARG A 1 253 ? -11.722 8.115 -3.442 1.00 92.75 253 ARG A C 1
ATOM 1983 O O . ARG A 1 253 ? -10.780 8.900 -3.486 1.00 92.75 253 ARG A O 1
ATOM 1990 N N . TYR A 1 254 ? -11.587 6.800 -3.598 1.00 92.81 254 TYR A N 1
ATOM 1991 C CA . TYR A 1 254 ? -10.312 6.176 -3.936 1.00 92.81 254 TYR A CA 1
ATOM 1992 C C . TYR A 1 254 ? -9.764 6.742 -5.252 1.00 92.81 254 TYR A C 1
ATOM 1994 O O . TYR A 1 254 ? -8.647 7.245 -5.278 1.00 92.81 254 TYR A O 1
ATOM 2002 N N . LEU A 1 255 ? -10.584 6.755 -6.308 1.00 94.06 255 LEU A N 1
ATOM 2003 C CA . LEU A 1 255 ? -10.214 7.301 -7.613 1.00 94.06 255 LEU A CA 1
ATOM 2004 C C . LEU A 1 255 ? -9.852 8.785 -7.535 1.00 94.06 255 LEU A C 1
ATOM 2006 O O . LEU A 1 255 ? -8.850 9.192 -8.113 1.00 94.06 255 LEU A O 1
ATOM 2010 N N . LEU A 1 256 ? -10.617 9.589 -6.792 1.00 92.81 256 LEU A N 1
ATOM 2011 C CA . LEU A 1 256 ? -10.307 11.003 -6.595 1.00 92.81 256 LEU A CA 1
ATOM 2012 C C . LEU A 1 256 ? -8.945 11.191 -5.911 1.00 92.81 256 LEU A C 1
ATOM 2014 O O . LEU A 1 256 ? -8.131 11.981 -6.385 1.00 92.81 256 LEU A O 1
ATOM 2018 N N . GLY A 1 257 ? -8.674 10.437 -4.840 1.00 91.50 257 GLY A N 1
ATOM 2019 C CA . GLY A 1 257 ? -7.372 10.437 -4.171 1.00 91.50 257 GLY A CA 1
ATOM 2020 C C . GLY A 1 257 ? -6.236 10.050 -5.120 1.00 91.50 257 GLY A C 1
ATOM 2021 O O . GLY A 1 257 ? -5.221 10.743 -5.183 1.00 91.50 257 GLY A O 1
ATOM 2022 N N . SER A 1 258 ? -6.434 9.003 -5.927 1.00 91.81 258 SER A N 1
ATOM 2023 C CA . SER A 1 258 ? -5.466 8.565 -6.938 1.00 91.81 258 SER A CA 1
ATOM 2024 C C . SER A 1 258 ? -5.219 9.613 -8.025 1.00 91.81 258 SER A C 1
ATOM 2026 O O . SER A 1 258 ? -4.072 9.801 -8.419 1.00 91.81 258 SER A O 1
ATOM 2028 N N . ILE A 1 259 ? -6.252 10.323 -8.491 1.00 92.94 259 ILE A N 1
ATOM 2029 C CA . ILE A 1 259 ? -6.109 11.395 -9.490 1.00 92.94 259 ILE A CA 1
ATOM 2030 C C . ILE A 1 259 ? -5.309 12.562 -8.910 1.00 92.94 259 ILE A C 1
ATOM 2032 O O . ILE A 1 259 ? -4.366 13.025 -9.549 1.00 92.94 259 ILE A O 1
ATOM 2036 N N . ILE A 1 260 ? -5.636 13.012 -7.693 1.00 90.12 260 ILE A N 1
ATOM 2037 C CA . ILE A 1 260 ? -4.913 14.103 -7.020 1.00 90.12 260 ILE A CA 1
ATOM 2038 C C . ILE A 1 260 ? -3.429 13.743 -6.883 1.00 90.12 260 ILE A C 1
ATOM 2040 O O . ILE A 1 260 ? -2.563 14.525 -7.273 1.00 90.12 260 ILE A O 1
ATOM 2044 N N . LEU A 1 261 ? -3.131 12.540 -6.387 1.00 90.25 261 LEU A N 1
ATOM 2045 C CA . LEU A 1 261 ? -1.754 12.066 -6.254 1.00 90.25 261 LEU A CA 1
ATOM 2046 C C . LEU A 1 261 ? -1.058 11.898 -7.606 1.00 90.25 261 LEU A C 1
ATOM 2048 O O . LEU A 1 261 ? 0.117 12.231 -7.716 1.00 90.25 261 LEU A O 1
ATOM 2052 N N . GLY A 1 262 ? -1.764 11.427 -8.635 1.00 88.81 262 GLY A N 1
ATOM 2053 C CA . GLY A 1 262 ? -1.229 11.282 -9.988 1.00 88.81 262 GLY A CA 1
ATOM 2054 C C . GLY A 1 262 ? -0.825 12.620 -10.606 1.00 88.81 262 GLY A C 1
ATOM 2055 O O . GLY A 1 262 ? 0.257 12.725 -11.178 1.00 88.81 262 GLY A O 1
ATOM 2056 N N . VAL A 1 263 ? -1.639 13.665 -10.424 1.00 87.94 263 VAL A N 1
ATOM 2057 C CA . VAL A 1 263 ? -1.307 15.030 -10.866 1.00 87.94 263 VAL A CA 1
ATOM 2058 C C . VAL A 1 263 ? -0.076 15.552 -10.123 1.00 87.94 263 VAL A C 1
ATOM 2060 O O . VAL A 1 263 ? 0.852 16.050 -10.757 1.00 87.94 263 VAL A O 1
ATOM 2063 N N . VAL A 1 264 ? -0.021 15.385 -8.797 1.00 85.69 264 VAL A N 1
ATOM 2064 C CA . VAL A 1 264 ? 1.138 15.797 -7.983 1.00 85.69 264 VAL A CA 1
ATOM 2065 C C . VAL A 1 264 ? 2.404 15.038 -8.387 1.00 85.69 264 VAL A C 1
ATOM 2067 O O . VAL A 1 264 ? 3.469 15.641 -8.484 1.00 85.69 264 VAL A O 1
ATOM 2070 N N . ALA A 1 265 ? 2.293 13.740 -8.671 1.00 83.88 265 ALA A N 1
ATOM 2071 C CA . ALA A 1 265 ? 3.406 12.901 -9.099 1.00 83.88 265 ALA A CA 1
ATOM 2072 C C . ALA A 1 265 ? 3.866 13.173 -10.542 1.00 83.88 265 ALA A C 1
ATOM 2074 O O . ALA A 1 265 ? 4.967 12.765 -10.907 1.00 83.88 265 ALA A O 1
ATOM 2075 N N . ALA A 1 266 ? 3.063 13.866 -11.359 1.00 82.12 266 ALA A N 1
ATOM 2076 C CA . ALA A 1 266 ? 3.414 14.214 -12.734 1.00 82.12 266 ALA A CA 1
ATOM 2077 C C . ALA A 1 266 ? 4.254 15.501 -12.846 1.00 82.12 266 ALA A C 1
ATOM 2079 O O . ALA A 1 266 ? 5.097 15.589 -13.739 1.00 82.12 266 ALA A O 1
ATOM 2080 N N . LEU A 1 267 ? 4.070 16.473 -11.937 1.00 75.38 267 LEU A N 1
ATOM 2081 C CA . LEU A 1 267 ? 4.826 17.743 -11.910 1.00 75.38 267 LEU A CA 1
ATOM 2082 C C . LEU A 1 267 ? 6.365 17.561 -11.933 1.00 75.38 267 LEU A C 1
ATOM 2084 O O . LEU A 1 267 ? 7.045 18.282 -12.664 1.00 75.38 267 LEU A O 1
ATOM 2088 N N . PRO A 1 268 ? 6.939 16.595 -11.192 1.00 72.38 268 PRO A N 1
ATOM 2089 C CA . PRO A 1 268 ? 8.379 16.358 -11.105 1.00 72.38 268 PRO A CA 1
ATOM 2090 C C . PRO A 1 268 ? 9.014 15.777 -12.362 1.00 72.38 268 PRO A C 1
ATOM 2092 O O . PRO A 1 268 ? 10.232 15.853 -12.489 1.00 72.38 268 PRO A O 1
ATOM 2095 N N . ASN A 1 269 ? 8.233 15.229 -13.302 1.00 69.75 269 ASN A N 1
ATOM 2096 C CA . ASN A 1 269 ? 8.788 14.676 -14.542 1.00 69.75 269 ASN A CA 1
ATOM 2097 C C . ASN A 1 269 ? 9.509 15.743 -15.388 1.00 69.75 269 ASN A C 1
ATOM 2099 O O . ASN A 1 269 ? 10.336 15.407 -16.231 1.00 69.75 269 ASN A O 1
ATOM 2103 N N . LEU A 1 270 ? 9.256 17.030 -15.119 1.00 63.91 270 LEU A N 1
ATOM 2104 C CA . LEU A 1 270 ? 9.994 18.158 -15.691 1.00 63.91 270 LEU A CA 1
ATOM 2105 C C . LEU A 1 270 ? 11.440 18.270 -15.164 1.00 63.91 270 LEU A C 1
ATOM 2107 O O . LEU A 1 270 ? 12.284 18.858 -15.831 1.00 63.91 270 LEU A O 1
ATOM 2111 N N . LEU A 1 271 ? 11.736 17.698 -13.990 1.00 64.38 271 LEU A N 1
ATOM 2112 C CA . LEU A 1 271 ? 13.062 17.672 -13.353 1.00 64.38 271 LEU A CA 1
ATOM 2113 C C . LEU A 1 271 ? 13.833 16.364 -13.618 1.00 64.38 271 LEU A C 1
ATOM 2115 O O . LEU A 1 271 ? 15.010 16.269 -13.270 1.00 64.38 271 LEU A O 1
ATOM 2119 N N . SER A 1 272 ? 13.210 15.372 -14.267 1.00 63.75 272 SER A N 1
ATOM 2120 C CA . SER A 1 272 ? 13.808 14.056 -14.560 1.00 63.75 272 SER A CA 1
ATOM 2121 C C . SER A 1 272 ? 15.011 14.099 -15.511 1.00 63.75 272 SER A C 1
ATOM 2123 O O . SER A 1 272 ? 15.678 13.085 -15.696 1.00 63.75 272 SER A O 1
ATOM 2125 N N . TYR A 1 273 ? 15.324 15.262 -16.089 1.00 66.62 273 TYR A N 1
ATOM 2126 C CA . TYR A 1 273 ? 16.491 15.454 -16.953 1.00 66.62 273 TYR A CA 1
ATOM 2127 C C . TYR A 1 273 ? 17.817 15.569 -16.191 1.00 66.62 273 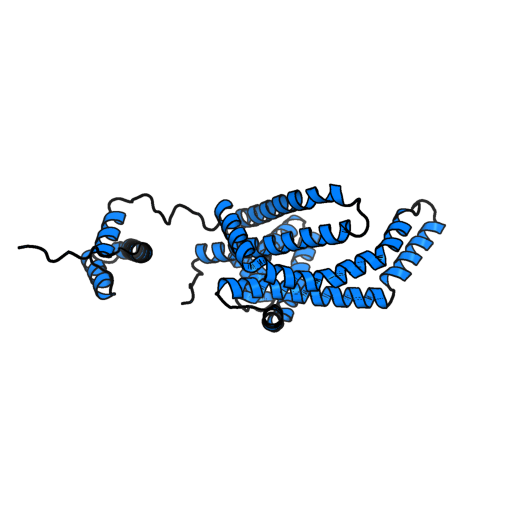TYR A C 1
ATOM 2129 O O . TYR A 1 273 ? 18.863 15.605 -16.832 1.00 66.62 273 TYR A O 1
ATOM 2137 N N . VAL A 1 274 ? 17.805 15.626 -14.853 1.00 76.06 274 VAL A N 1
ATOM 2138 C CA . VAL A 1 274 ? 19.032 15.610 -14.043 1.00 76.06 274 VAL A CA 1
ATOM 2139 C C . VAL A 1 274 ? 19.454 14.154 -13.791 1.00 76.06 274 VAL A C 1
ATOM 2141 O O . VAL A 1 274 ? 18.770 13.455 -13.031 1.00 76.06 274 VAL A O 1
ATOM 2144 N N . PRO A 1 275 ? 20.570 13.672 -14.381 1.00 71.38 275 PRO A N 1
ATOM 2145 C CA . PRO A 1 275 ? 21.059 12.316 -14.146 1.00 71.38 275 PRO A CA 1
ATOM 2146 C C . PRO A 1 275 ? 21.313 12.081 -12.652 1.00 71.38 275 PRO A C 1
ATOM 2148 O O . PRO A 1 275 ? 21.692 13.008 -11.934 1.00 71.38 275 PRO A O 1
ATOM 2151 N N . PHE A 1 276 ? 21.103 10.848 -12.182 1.00 69.69 276 PHE A N 1
ATOM 2152 C CA . PHE A 1 276 ? 21.229 10.416 -10.779 1.00 69.69 276 PHE A CA 1
ATOM 2153 C C . PHE A 1 276 ? 20.197 11.008 -9.791 1.00 69.69 276 PHE A C 1
ATOM 2155 O O . PHE A 1 276 ? 19.571 10.249 -9.052 1.00 69.69 276 PHE A O 1
ATOM 2162 N N . PHE A 1 277 ? 19.947 12.323 -9.793 1.00 75.00 277 PHE A N 1
ATOM 2163 C CA . PHE A 1 277 ? 18.972 12.950 -8.884 1.00 75.00 277 PHE A CA 1
ATOM 2164 C C . PHE A 1 277 ? 17.514 12.694 -9.283 1.00 75.00 277 PHE A C 1
ATOM 2166 O O . PHE A 1 277 ? 16.666 12.550 -8.401 1.00 75.00 277 PHE A O 1
ATOM 2173 N N . GLY A 1 278 ? 17.223 12.596 -10.586 1.00 79.81 278 GLY A N 1
ATOM 2174 C CA . GLY A 1 278 ? 15.872 12.347 -11.098 1.00 79.81 278 GLY A CA 1
ATOM 2175 C C . GLY A 1 278 ? 15.212 11.098 -10.491 1.00 79.81 278 GLY A C 1
ATOM 2176 O O . GLY A 1 278 ? 14.168 11.233 -9.850 1.00 79.81 278 GLY A O 1
ATOM 2177 N N . PRO A 1 279 ? 15.822 9.901 -10.604 1.00 77.19 279 PRO A N 1
ATOM 2178 C CA . PRO A 1 279 ? 15.248 8.662 -10.067 1.00 77.19 279 PRO A CA 1
ATOM 2179 C C . PRO A 1 279 ? 15.040 8.672 -8.546 1.00 77.19 279 PRO A C 1
ATOM 2181 O O . PRO A 1 279 ? 14.017 8.194 -8.058 1.00 77.19 279 PRO A O 1
ATOM 2184 N N . ILE A 1 280 ? 15.976 9.253 -7.784 1.00 79.94 280 ILE A N 1
ATOM 2185 C CA . ILE A 1 280 ? 15.862 9.356 -6.319 1.00 79.94 280 ILE A CA 1
ATOM 2186 C C . ILE A 1 280 ? 14.679 10.254 -5.946 1.00 79.94 280 ILE A C 1
ATOM 2188 O O . ILE A 1 280 ? 13.857 9.890 -5.101 1.00 79.94 280 ILE A O 1
ATOM 2192 N N . PHE A 1 281 ? 14.566 11.415 -6.595 1.00 80.50 281 PHE A N 1
ATOM 2193 C CA . PHE A 1 281 ? 13.473 12.354 -6.359 1.00 80.50 281 PHE A CA 1
ATOM 2194 C C . PHE A 1 281 ? 12.120 11.738 -6.733 1.00 80.50 281 PHE A C 1
ATOM 2196 O O . PHE A 1 281 ? 11.179 11.773 -5.938 1.00 80.50 281 PHE A O 1
ATOM 2203 N N . GLN A 1 282 ? 12.040 11.087 -7.897 1.00 80.19 282 GLN A N 1
ATOM 2204 C CA . GLN A 1 282 ? 10.847 10.374 -8.349 1.00 80.19 282 GLN A CA 1
ATOM 2205 C C . GLN A 1 282 ? 10.429 9.278 -7.354 1.00 80.19 282 GLN A C 1
ATOM 2207 O O . GLN A 1 282 ? 9.255 9.198 -6.987 1.00 80.19 282 GLN A O 1
ATOM 2212 N N . GLY A 1 283 ? 11.380 8.476 -6.865 1.00 81.56 283 GLY A N 1
ATOM 2213 C CA . GLY A 1 283 ? 11.121 7.442 -5.862 1.00 81.56 283 GLY A CA 1
ATOM 2214 C C . GLY A 1 283 ? 10.601 8.009 -4.537 1.00 81.56 283 GLY A C 1
ATOM 2215 O O . GLY A 1 283 ? 9.669 7.456 -3.945 1.00 81.56 283 GLY A O 1
ATOM 2216 N N . ALA A 1 284 ? 11.137 9.151 -4.091 1.00 83.12 284 ALA A N 1
ATOM 2217 C CA . ALA A 1 284 ? 10.661 9.836 -2.890 1.00 83.12 284 ALA A CA 1
ATOM 2218 C C . ALA A 1 284 ? 9.209 10.322 -3.043 1.00 83.12 284 ALA A C 1
ATOM 2220 O O . ALA A 1 284 ? 8.390 10.103 -2.150 1.00 83.12 284 ALA A O 1
ATOM 2221 N N . ILE A 1 285 ? 8.861 10.914 -4.189 1.00 84.75 285 ILE A N 1
ATOM 2222 C CA . ILE A 1 285 ? 7.494 11.370 -4.490 1.00 84.75 285 ILE A CA 1
ATOM 2223 C C . ILE A 1 285 ? 6.507 10.204 -4.521 1.00 84.75 285 ILE A C 1
ATOM 2225 O O . ILE A 1 285 ? 5.440 10.289 -3.911 1.00 84.75 285 ILE A O 1
ATOM 2229 N N . GLN A 1 286 ? 6.869 9.096 -5.174 1.00 84.56 286 GLN A N 1
ATOM 2230 C CA . GLN A 1 286 ? 6.034 7.893 -5.195 1.00 84.56 286 GLN A CA 1
ATOM 2231 C C . GLN A 1 286 ? 5.829 7.321 -3.787 1.00 84.56 286 GLN A C 1
ATOM 2233 O O . GLN A 1 286 ? 4.713 6.937 -3.441 1.00 84.56 286 GLN A O 1
ATOM 2238 N N . SER A 1 287 ? 6.873 7.329 -2.955 1.00 87.81 287 SER A N 1
ATOM 2239 C CA . SER A 1 287 ? 6.803 6.858 -1.566 1.00 87.81 287 SER A CA 1
ATOM 2240 C C . SER A 1 287 ? 5.906 7.745 -0.699 1.00 87.81 287 SER A C 1
ATOM 2242 O O . SER A 1 287 ? 5.095 7.246 0.075 1.00 87.81 287 SER A O 1
ATOM 2244 N N . ILE A 1 288 ? 5.989 9.072 -0.842 1.00 89.00 288 ILE A N 1
ATOM 2245 C CA . ILE A 1 288 ? 5.087 9.995 -0.135 1.00 89.00 288 ILE A CA 1
ATOM 2246 C C . ILE A 1 288 ? 3.642 9.763 -0.584 1.00 89.00 288 ILE A C 1
ATOM 2248 O O . ILE A 1 288 ? 2.742 9.679 0.254 1.00 89.00 288 ILE A O 1
ATOM 2252 N N . GLY A 1 289 ? 3.420 9.616 -1.893 1.00 91.25 289 GLY A N 1
ATOM 2253 C CA . GLY A 1 289 ? 2.102 9.333 -2.453 1.00 91.25 289 GLY A CA 1
ATOM 2254 C C . GLY A 1 289 ? 1.516 8.015 -1.945 1.00 91.25 289 GLY A C 1
ATOM 2255 O O . GLY A 1 289 ? 0.348 7.978 -1.559 1.00 91.25 289 GLY A O 1
ATOM 2256 N N . SER A 1 290 ? 2.317 6.949 -1.870 1.00 90.75 290 SER A N 1
ATOM 2257 C CA . SER A 1 290 ? 1.861 5.644 -1.376 1.00 90.75 290 SER A CA 1
ATOM 2258 C C . SER A 1 290 ? 1.498 5.684 0.113 1.00 90.75 290 SER A C 1
ATOM 2260 O O . SER A 1 290 ? 0.448 5.161 0.502 1.00 90.75 290 SER A O 1
ATOM 2262 N N . VAL A 1 291 ? 2.298 6.365 0.944 1.00 94.25 291 VAL A N 1
ATOM 2263 C CA . VAL A 1 291 ? 1.995 6.570 2.371 1.00 94.25 291 VAL A CA 1
ATOM 2264 C C . VAL A 1 291 ? 0.721 7.390 2.534 1.00 94.25 291 VAL A C 1
ATOM 2266 O O . VAL A 1 291 ? -0.171 6.981 3.279 1.00 94.25 291 VAL A O 1
ATOM 2269 N N . PHE A 1 292 ? 0.600 8.506 1.808 1.00 94.88 292 PHE A N 1
ATOM 2270 C CA . PHE A 1 292 ? -0.598 9.344 1.833 1.00 94.88 292 PHE A CA 1
ATOM 2271 C C . PHE A 1 292 ? -1.841 8.532 1.469 1.00 94.88 292 PHE A C 1
ATOM 2273 O O . PHE A 1 292 ? -2.829 8.560 2.200 1.00 94.88 292 PHE A O 1
ATOM 2280 N N . MET A 1 293 ? -1.780 7.763 0.378 1.00 94.88 293 MET A N 1
ATOM 2281 C CA . MET A 1 293 ? -2.907 6.953 -0.079 1.00 94.88 293 MET A CA 1
ATOM 2282 C C . MET A 1 293 ? -3.297 5.881 0.940 1.00 94.88 293 MET A C 1
ATOM 2284 O O . MET A 1 293 ? -4.480 5.626 1.157 1.00 94.88 293 MET A O 1
ATOM 2288 N N . THR A 1 294 ? -2.313 5.276 1.605 1.00 95.44 294 THR A N 1
ATOM 2289 C CA . THR A 1 294 ? -2.562 4.258 2.630 1.00 95.44 294 THR A CA 1
ATOM 2290 C C . THR A 1 294 ? -3.244 4.871 3.856 1.00 95.44 294 THR A C 1
ATOM 2292 O O . THR A 1 294 ? -4.255 4.346 4.319 1.00 95.44 294 THR A O 1
ATOM 2295 N N . VAL A 1 295 ? -2.772 6.021 4.348 1.00 95.69 295 VAL A N 1
ATOM 2296 C CA . VAL A 1 295 ? -3.425 6.746 5.457 1.00 95.69 295 VAL A CA 1
ATOM 2297 C C . VAL A 1 295 ? -4.827 7.225 5.054 1.00 95.69 295 VAL A C 1
ATOM 2299 O O . VAL A 1 295 ? -5.772 7.125 5.837 1.00 95.69 295 VAL A O 1
ATOM 2302 N N . TYR A 1 296 ? -5.004 7.681 3.814 1.00 95.38 296 TYR A N 1
ATOM 2303 C CA . TYR A 1 296 ? -6.308 8.071 3.280 1.00 95.38 296 TYR A CA 1
ATOM 2304 C C . TYR A 1 296 ? -7.300 6.898 3.279 1.00 95.38 296 TYR A C 1
ATOM 2306 O O . TYR A 1 296 ? -8.427 7.025 3.764 1.00 95.38 296 TYR A O 1
ATOM 2314 N N . LEU A 1 297 ? -6.862 5.723 2.818 1.00 95.38 297 LEU A N 1
ATOM 2315 C CA . LEU A 1 297 ? -7.649 4.492 2.879 1.00 95.38 297 LEU A CA 1
ATOM 2316 C C . LEU A 1 297 ? -7.968 4.064 4.316 1.00 95.38 297 LEU A C 1
ATOM 2318 O O . LEU A 1 297 ? -9.072 3.579 4.570 1.00 95.38 297 LEU A O 1
ATOM 2322 N N . TYR A 1 298 ? -7.043 4.265 5.256 1.00 95.44 298 TYR A N 1
ATOM 2323 C CA . TYR A 1 298 ? -7.289 3.999 6.672 1.00 95.44 298 TYR A CA 1
ATOM 2324 C C . TYR A 1 298 ? -8.415 4.877 7.229 1.00 95.44 298 TYR A C 1
ATOM 2326 O O . TYR A 1 298 ? -9.305 4.385 7.924 1.00 95.44 298 TYR A O 1
ATOM 2334 N N . ASN A 1 299 ? -8.427 6.163 6.876 1.00 91.62 299 ASN A N 1
ATOM 2335 C CA . ASN A 1 299 ? -9.482 7.087 7.288 1.00 91.62 299 ASN A CA 1
ATOM 2336 C C . ASN A 1 299 ? -10.844 6.710 6.685 1.00 91.62 299 ASN A C 1
ATOM 2338 O O . ASN A 1 299 ? -11.851 6.735 7.395 1.00 91.62 299 ASN A O 1
ATOM 2342 N N . ILE A 1 300 ? -10.881 6.260 5.424 1.00 92.81 300 ILE A N 1
ATOM 2343 C CA . ILE A 1 300 ? -12.094 5.677 4.824 1.00 92.81 300 ILE A CA 1
ATOM 2344 C C . ILE A 1 300 ? -12.534 4.433 5.605 1.00 92.81 300 ILE A C 1
ATOM 2346 O O . ILE A 1 300 ? -13.710 4.300 5.948 1.00 92.81 300 ILE A O 1
ATOM 2350 N N . TYR A 1 301 ? -11.602 3.531 5.919 1.00 92.75 301 TYR A N 1
ATOM 2351 C CA . TYR A 1 301 ? -11.874 2.330 6.706 1.00 92.75 301 TYR A CA 1
ATOM 2352 C C . TYR A 1 301 ? -12.473 2.669 8.083 1.00 92.75 301 TYR A C 1
ATOM 2354 O O . TYR A 1 301 ? -13.503 2.100 8.458 1.00 92.75 301 TYR A O 1
ATOM 2362 N N . LYS A 1 302 ? -11.898 3.639 8.807 1.00 87.44 302 LYS A N 1
ATOM 2363 C CA . LYS A 1 302 ? -12.443 4.137 10.081 1.00 87.44 302 LYS A CA 1
ATOM 2364 C C . LYS A 1 302 ? -13.843 4.717 9.909 1.00 87.44 302 LYS A C 1
ATOM 2366 O O . LYS A 1 302 ? -14.751 4.317 10.636 1.00 87.44 302 LYS A O 1
ATOM 2371 N N . GLY A 1 303 ? -14.039 5.599 8.930 1.00 84.06 303 GLY A N 1
ATOM 2372 C CA . GLY A 1 303 ? -15.335 6.221 8.665 1.00 84.06 303 GLY A CA 1
ATOM 2373 C C . GLY A 1 303 ? -16.434 5.199 8.358 1.00 84.06 303 GLY A C 1
ATOM 2374 O O . GLY A 1 303 ? -17.533 5.286 8.902 1.00 84.06 303 GLY A O 1
ATOM 2375 N N . LEU A 1 304 ? -16.127 4.154 7.582 1.00 85.00 304 LEU A N 1
ATOM 2376 C CA . LEU A 1 304 ? -17.078 3.073 7.297 1.00 85.00 304 LEU A CA 1
ATOM 2377 C C . LEU A 1 304 ? -17.432 2.252 8.535 1.00 85.00 304 LEU A C 1
ATOM 2379 O O . LEU A 1 304 ? -18.585 1.846 8.691 1.00 85.00 304 LEU A O 1
ATOM 2383 N N . ARG A 1 305 ? -16.470 2.009 9.430 1.00 83.06 305 ARG A N 1
ATOM 2384 C CA . ARG A 1 305 ? -16.748 1.323 10.697 1.00 83.06 305 ARG A CA 1
ATOM 2385 C C . ARG A 1 305 ? -17.636 2.152 11.617 1.00 83.06 305 ARG A C 1
ATOM 2387 O O . ARG A 1 305 ? -18.501 1.569 12.268 1.00 83.06 305 ARG A O 1
ATOM 2394 N N . VAL A 1 306 ? -17.470 3.475 11.630 1.00 76.88 306 VAL A N 1
ATOM 2395 C CA . VAL A 1 306 ? -18.352 4.398 12.362 1.00 76.88 306 VAL A CA 1
ATOM 2396 C C . VAL A 1 306 ? -19.769 4.356 11.786 1.00 76.88 306 VAL A C 1
ATOM 2398 O O . VAL A 1 306 ? -20.707 4.078 12.529 1.00 76.88 306 VAL A O 1
ATOM 2401 N N . ILE A 1 307 ? -19.926 4.518 10.465 1.00 75.44 307 ILE A N 1
ATOM 2402 C CA . ILE A 1 307 ? -21.241 4.487 9.793 1.00 75.44 307 ILE A CA 1
ATOM 2403 C C . ILE A 1 307 ? -21.984 3.170 10.052 1.00 75.44 307 ILE A C 1
ATOM 2405 O O . ILE A 1 307 ? -23.200 3.159 10.214 1.00 75.44 307 ILE A O 1
ATOM 2409 N N . LYS A 1 308 ? -21.264 2.044 10.104 1.00 74.56 308 LYS A N 1
ATOM 2410 C CA . LYS A 1 308 ? -21.860 0.716 10.313 1.00 74.56 308 LYS A CA 1
ATOM 2411 C C . LYS A 1 308 ? -22.062 0.340 11.784 1.00 74.56 308 LYS A C 1
ATOM 2413 O O . LYS A 1 308 ? -22.416 -0.803 12.055 1.00 74.56 308 LYS A O 1
ATOM 2418 N N . GLY A 1 309 ? -21.808 1.249 12.729 1.00 64.38 309 GLY A N 1
ATOM 2419 C CA . GLY A 1 309 ? -21.939 0.969 14.165 1.00 64.38 309 GLY A CA 1
ATOM 2420 C C . GLY A 1 309 ? -20.950 -0.083 14.683 1.00 64.38 309 GLY A C 1
ATOM 2421 O O . GLY A 1 309 ? -21.155 -0.676 15.736 1.00 64.38 309 GLY A O 1
ATOM 2422 N N . LEU A 1 310 ? -19.864 -0.333 13.946 1.00 62.56 310 LEU A N 1
ATOM 2423 C CA . LEU A 1 310 ? -18.823 -1.316 14.275 1.00 62.56 310 LEU A CA 1
ATOM 2424 C C . LEU A 1 310 ? -17.697 -0.710 15.130 1.00 62.56 310 LEU A C 1
ATOM 2426 O O . LEU A 1 310 ? -16.696 -1.378 15.419 1.00 62.56 310 LEU A O 1
ATOM 2430 N N . GLY A 1 311 ? -17.836 0.567 15.488 1.00 50.31 311 GLY A N 1
ATOM 2431 C CA . GLY A 1 311 ? -16.931 1.311 16.348 1.00 50.31 311 GLY A CA 1
ATOM 2432 C C . GLY A 1 311 ? -17.257 1.094 17.820 1.00 50.31 311 GLY A C 1
ATOM 2433 O O . GLY A 1 311 ? -17.921 1.920 18.433 1.00 50.31 311 GLY A O 1
ATOM 2434 N N . LYS A 1 312 ? -16.726 0.023 18.419 1.00 39.28 312 LYS A N 1
ATOM 2435 C CA . LYS A 1 312 ? -16.265 0.157 19.803 1.00 39.28 312 LYS A CA 1
ATOM 2436 C C . LYS A 1 312 ? -15.013 1.025 19.744 1.00 39.28 312 LYS A C 1
ATOM 2438 O O . LYS A 1 312 ? -14.000 0.592 19.199 1.00 39.28 312 LYS A O 1
ATOM 2443 N N . ILE A 1 313 ? -15.117 2.251 20.244 1.00 35.16 313 ILE A N 1
ATOM 2444 C CA . ILE A 1 313 ? -13.953 3.012 20.688 1.00 35.16 313 ILE A CA 1
ATOM 2445 C C . ILE A 1 313 ? -13.455 2.219 21.897 1.00 35.16 313 ILE A C 1
ATOM 2447 O O . ILE A 1 313 ? -14.169 2.109 22.893 1.00 35.16 313 ILE A O 1
ATOM 2451 N N . SER A 1 314 ? -12.341 1.504 21.752 1.00 30.77 314 SER A N 1
ATOM 2452 C CA . SER A 1 314 ? -11.705 0.869 22.902 1.00 30.77 314 SER A CA 1
ATOM 2453 C C . SER A 1 314 ? -11.260 1.979 23.849 1.00 30.77 314 SER A C 1
ATOM 2455 O O . SER A 1 314 ? -10.560 2.888 23.402 1.00 30.77 314 SER A O 1
ATOM 2457 N N . ASN A 1 315 ? -11.722 1.899 25.099 1.00 29.56 315 ASN A N 1
ATOM 2458 C CA . ASN A 1 315 ? -11.194 2.662 26.231 1.00 29.56 315 ASN A CA 1
ATOM 2459 C C . ASN A 1 315 ? -9.679 2.506 26.353 1.00 29.56 315 ASN A C 1
ATOM 2461 O O . ASN A 1 315 ? -9.193 1.391 26.047 1.00 29.56 315 ASN A O 1
#